Protein AF-A0A9C7L9I4-F1 (afdb_monomer_lite)

Sequence (309 aa):
MKCINCRSKVDYQYRINQHGDVFCDDDCYEAYFEENDSCGDDGHPYIDDYESIRSNYIDWVENWENDLVTYAGKRLMLKIDEMLDTIDEVFDSYGDYYRSEGDDGVFSREIYLYLLKFIDLQKVILQWRPKRKVLFYLSFELDDQAFDDRVADWHQLSKHLRLIRAHDLNLKLKKHVYSPDKLSFYFKTKRMLDSVLFELNMRFHDSLSELQTDHGHFCDGKCQELLIVSETPSYQDGWFFCYVCKLNHFPGSFTKEQLQQEIQFYDKWKNRKAAFKKAEWPYFLRKVKRSCRLYELGFPEWIELHYDI

pLDDT: mean 86.25, std 11.31, range [38.19, 97.94]

Secondary structure (DSSP, 8-state):
-B-TTT-PBP-TT-EE-TT--EESSHHHHHHHHHHHT---STT-TTHHHHHHHHHHHHHHHHHHHHHHHHTBTB-HHHHHHHHHHHHHHHHHHHHHHHHTTT-SHHHHHHHHHHHHHHHHHHHHHHH----PPPEEEEEEEE-GGG-SS---SHHHHHHHHHHTT-HHHHHHHHTTEEETTTTEEEESSHHHHHHHHHHHHHHHTTTEEEEEEEEEEE-TTSS-PEEETTT---EETTEE--HHHHHSS-SS---HHHHHHHHHHHHHTTT-TTSS-TTTHHHHHHHHHHHHHHTTPPPPGGGG-----

Organism: NCBI:txid2880968

Foldseek 3Di:
DAQPQPRHDADLQWDAFQVRHIHNHPVSVVVVCVVPVDDGSPPVPQPVVLVVLSVVLVCCVVPVVVVLVVCVLPLSLVVLLVVLVVLVVLCVVLVVLCVVCLPPGDSSVSSNVSNVVSLVVNVVSLLDDDDFQKKKKKFWAFAPVVDPDGPAFLVSVLVVCVVVVVVVLSVLFVVFDDDRRGRMGIGRDPVSVVVNVVSCCVPRVPGTHPIDMAIWTAASLNPRDTDGVVVDVDDASNGHHDPVSVPQLADHADDPVRLVVVLVVCVVVVPDPPPDDLVRVVRNLSRSVSHCSNVVHDHRPCSPPDDPD

Structure (mmCIF, N/CA/C/O backbone):
data_AF-A0A9C7L9I4-F1
#
_entry.id   AF-A0A9C7L9I4-F1
#
loop_
_atom_site.group_PDB
_atom_site.id
_atom_site.type_symbol
_atom_site.label_atom_id
_atom_site.label_alt_id
_atom_site.label_comp_id
_atom_site.label_asym_id
_atom_site.label_entity_id
_atom_site.label_seq_id
_atom_site.pdbx_PDB_ins_code
_atom_site.Cartn_x
_atom_site.Cartn_y
_atom_site.Cartn_z
_atom_site.occupancy
_atom_site.B_iso_or_equiv
_atom_site.auth_seq_id
_atom_site.auth_comp_id
_atom_site.auth_asym_id
_atom_site.auth_atom_id
_atom_site.pdbx_PDB_model_num
ATOM 1 N N . MET A 1 1 ? 5.218 -13.151 -26.754 1.00 82.62 1 MET A N 1
ATOM 2 C CA . MET A 1 1 ? 6.684 -13.180 -26.915 1.00 82.62 1 MET A CA 1
ATOM 3 C C . MET A 1 1 ? 7.184 -14.562 -26.497 1.00 82.62 1 MET A C 1
ATOM 5 O O . MET A 1 1 ? 6.545 -15.174 -25.641 1.00 82.62 1 MET A O 1
ATOM 9 N N . LYS A 1 2 ? 8.206 -15.107 -27.164 1.00 94.06 2 LYS A N 1
ATOM 10 C CA . LYS A 1 2 ? 8.761 -16.444 -26.896 1.00 94.06 2 LYS A CA 1
ATOM 11 C C . LYS A 1 2 ? 10.281 -16.347 -26.800 1.00 94.06 2 LYS A C 1
ATOM 13 O O . LYS A 1 2 ? 10.853 -15.563 -27.547 1.00 94.06 2 LYS A O 1
ATOM 18 N N . CYS A 1 3 ? 10.884 -17.158 -25.936 1.00 95.81 3 CYS A N 1
ATOM 19 C CA . CYS A 1 3 ? 12.333 -17.258 -25.787 1.00 95.81 3 CYS A CA 1
ATOM 20 C C . CYS A 1 3 ? 12.974 -17.707 -27.111 1.00 95.81 3 CYS A C 1
ATOM 22 O O . CYS A 1 3 ? 12.466 -18.628 -27.761 1.00 95.81 3 CYS A O 1
ATOM 24 N N . ILE A 1 4 ? 14.064 -17.067 -27.529 1.00 94.12 4 ILE A N 1
ATOM 25 C CA . ILE A 1 4 ? 14.782 -17.418 -28.757 1.00 94.12 4 ILE A CA 1
ATOM 26 C C . ILE A 1 4 ? 15.445 -18.793 -28.648 1.00 94.12 4 ILE A C 1
ATOM 28 O O . ILE A 1 4 ? 15.410 -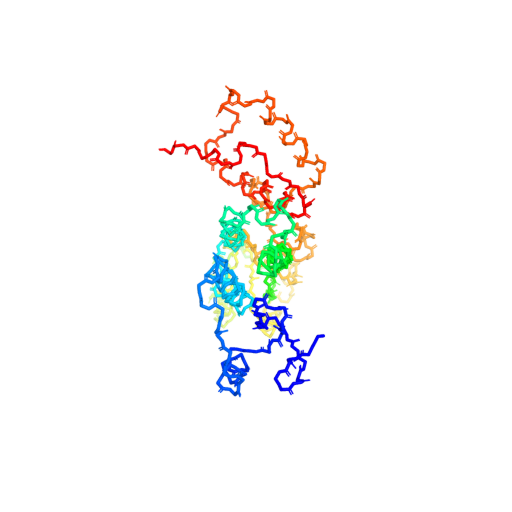19.546 -29.621 1.00 94.12 4 ILE A O 1
ATOM 32 N N . ASN A 1 5 ? 15.937 -19.137 -27.454 1.00 92.69 5 ASN A N 1
ATOM 33 C CA . ASN A 1 5 ? 16.610 -20.395 -27.166 1.00 92.69 5 ASN A CA 1
ATOM 34 C C . ASN A 1 5 ? 15.597 -21.553 -27.027 1.00 92.69 5 ASN A C 1
ATOM 36 O O . ASN A 1 5 ? 15.420 -22.366 -27.933 1.00 92.69 5 ASN A O 1
ATOM 40 N N . CYS A 1 6 ? 14.813 -21.574 -25.943 1.00 93.81 6 CYS A N 1
ATOM 41 C CA . CYS A 1 6 ? 13.945 -22.714 -25.613 1.00 93.81 6 CYS A CA 1
ATOM 42 C C . CYS A 1 6 ? 12.529 -22.661 -26.225 1.00 93.81 6 CYS A C 1
ATOM 44 O O . CYS A 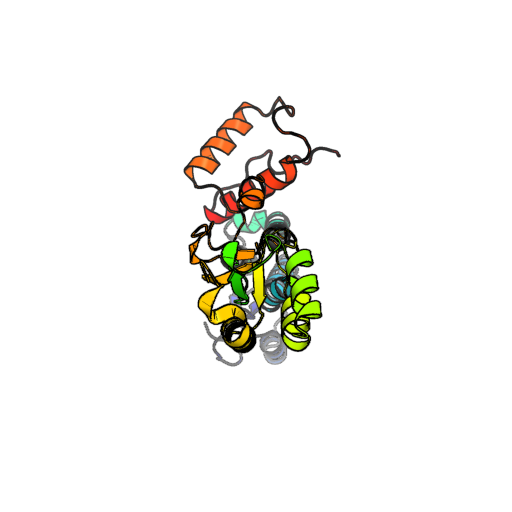1 6 ? 11.750 -23.603 -26.081 1.00 93.81 6 CYS A O 1
ATOM 46 N N . ARG A 1 7 ? 12.154 -21.561 -26.900 1.00 94.94 7 ARG A N 1
ATOM 47 C CA . ARG A 1 7 ? 10.821 -21.327 -27.512 1.00 94.94 7 ARG A CA 1
ATOM 48 C C . ARG A 1 7 ? 9.633 -21.280 -26.540 1.00 94.94 7 ARG A C 1
ATOM 50 O O . ARG A 1 7 ? 8.489 -21.131 -26.993 1.00 94.94 7 ARG A O 1
ATOM 57 N N . SER A 1 8 ? 9.880 -21.334 -25.233 1.00 94.81 8 SER A N 1
ATOM 58 C CA . SER A 1 8 ? 8.869 -21.165 -24.185 1.00 94.81 8 SER A CA 1
ATOM 59 C C . SER A 1 8 ? 8.286 -19.752 -24.168 1.00 94.81 8 SER A C 1
ATOM 61 O O . SER A 1 8 ? 8.879 -18.799 -24.680 1.00 94.81 8 SER A O 1
ATOM 63 N N . LYS A 1 9 ? 7.085 -19.607 -23.595 1.00 94.69 9 LYS A N 1
ATOM 64 C CA . LYS A 1 9 ? 6.485 -18.293 -23.332 1.00 94.69 9 LYS A CA 1
ATOM 65 C C . LYS A 1 9 ? 7.309 -17.589 -22.250 1.00 94.69 9 LYS A C 1
ATOM 67 O O . LYS A 1 9 ? 7.616 -18.212 -21.246 1.00 94.69 9 LYS A O 1
ATOM 72 N N . VAL A 1 10 ? 7.615 -16.313 -22.466 1.00 93.06 10 VAL A N 1
ATOM 73 C CA . VAL A 1 10 ? 8.331 -15.479 -21.487 1.00 93.06 10 VAL A CA 1
ATOM 74 C C . VAL A 1 10 ? 7.343 -14.765 -20.562 1.00 93.06 10 VAL A C 1
ATOM 76 O O . VAL A 1 10 ? 6.222 -14.446 -20.988 1.00 93.06 10 VAL A O 1
ATOM 79 N N . ASP A 1 11 ? 7.745 -14.538 -19.317 1.00 92.50 11 ASP A N 1
ATOM 80 C CA . ASP A 1 11 ? 7.010 -13.764 -18.315 1.00 92.50 11 ASP A CA 1
ATOM 81 C C . ASP A 1 11 ? 7.733 -12.439 -18.016 1.00 92.50 11 ASP A C 1
ATOM 83 O O . ASP A 1 11 ? 8.277 -11.853 -18.944 1.00 92.50 11 ASP A O 1
ATOM 87 N N . TYR A 1 12 ? 7.672 -11.916 -16.786 1.00 90.25 12 TYR A N 1
ATOM 88 C CA . TYR A 1 12 ? 8.300 -10.648 -16.402 1.00 90.25 12 TYR A CA 1
ATOM 89 C C . TYR A 1 12 ? 9.809 -10.753 -16.126 1.00 90.25 12 TYR A C 1
ATOM 91 O O . TYR A 1 12 ? 10.469 -9.714 -16.100 1.00 90.25 12 TYR A O 1
ATOM 99 N N . GLN A 1 13 ? 10.343 -11.967 -15.943 1.00 93.19 13 GLN A N 1
ATOM 100 C CA . GLN A 1 13 ? 11.757 -12.232 -15.649 1.00 93.19 13 GLN A CA 1
ATOM 101 C C . GLN A 1 13 ? 12.636 -12.275 -16.908 1.00 93.19 13 GLN A C 1
ATOM 103 O O . GLN A 1 13 ? 13.851 -12.465 -16.810 1.00 93.19 13 GLN A O 1
ATOM 108 N N . TYR A 1 14 ? 12.024 -12.083 -18.083 1.00 94.50 14 TYR A N 1
ATOM 109 C CA . TYR A 1 14 ? 12.708 -12.155 -19.366 1.00 94.50 14 TYR A CA 1
ATOM 110 C C . TYR A 1 14 ? 13.956 -11.269 -19.415 1.00 94.50 14 TYR A C 1
ATOM 112 O O . TYR A 1 14 ? 14.028 -10.206 -18.791 1.00 94.50 14 TYR A O 1
ATOM 120 N N . ARG A 1 15 ? 14.913 -11.702 -20.230 1.00 94.94 15 ARG A N 1
ATOM 121 C CA . ARG A 1 15 ? 16.134 -10.967 -20.550 1.00 94.94 15 ARG A CA 1
ATOM 122 C C . ARG A 1 15 ? 16.185 -10.653 -22.038 1.00 94.94 15 ARG A C 1
ATOM 124 O O . ARG A 1 15 ? 15.636 -11.403 -22.845 1.00 94.94 15 ARG A O 1
ATOM 131 N N . ILE A 1 16 ? 16.807 -9.542 -22.405 1.00 94.25 16 ILE A N 1
ATOM 132 C CA . ILE A 1 16 ? 17.046 -9.130 -23.786 1.00 94.25 16 ILE A CA 1
ATOM 133 C C . ILE A 1 16 ? 18.534 -8.859 -23.981 1.00 94.25 16 ILE A C 1
ATOM 135 O O . ILE A 1 16 ? 19.178 -8.368 -23.061 1.00 94.25 16 ILE A O 1
ATOM 139 N N . ASN A 1 17 ? 19.065 -9.187 -25.161 1.00 93.06 17 ASN A N 1
ATOM 140 C CA . ASN A 1 17 ? 20.430 -8.825 -25.553 1.00 93.06 17 ASN A CA 1
ATOM 141 C C . ASN A 1 17 ? 20.476 -7.526 -26.381 1.00 93.06 17 ASN A C 1
ATOM 143 O O . ASN A 1 17 ? 19.441 -6.986 -26.781 1.00 93.06 17 ASN A O 1
ATOM 147 N N . GLN A 1 18 ? 21.674 -7.061 -26.743 1.00 91.69 18 GLN A N 1
ATOM 148 C CA . GLN A 1 18 ? 21.861 -5.857 -27.566 1.00 91.69 18 GLN A CA 1
ATOM 149 C C . GLN A 1 18 ? 21.200 -5.926 -28.957 1.00 91.69 18 GLN A C 1
ATOM 151 O O . GLN A 1 18 ? 20.984 -4.896 -29.597 1.00 91.69 18 GLN A O 1
ATOM 156 N N . HIS A 1 19 ? 20.869 -7.126 -29.440 1.00 91.88 19 HIS A N 1
ATOM 157 C CA . HIS A 1 19 ? 20.210 -7.354 -30.728 1.00 91.88 19 HIS A CA 1
ATOM 158 C C . HIS A 1 19 ? 18.677 -7.366 -30.636 1.00 91.88 19 HIS A C 1
ATOM 160 O O . HIS A 1 19 ? 18.004 -7.367 -31.668 1.00 91.88 19 HIS A O 1
ATOM 166 N N . GLY A 1 20 ? 18.110 -7.337 -29.426 1.00 92.12 20 GLY A N 1
ATOM 167 C CA . GLY A 1 20 ? 16.667 -7.439 -29.206 1.00 92.12 20 GLY A CA 1
ATOM 168 C C . GLY A 1 20 ? 16.149 -8.876 -29.150 1.00 92.12 20 GLY A C 1
ATOM 169 O O . GLY A 1 20 ? 14.932 -9.084 -29.181 1.00 92.12 20 GLY A O 1
ATOM 170 N N . ASP A 1 21 ? 17.037 -9.868 -29.066 1.00 93.88 21 ASP A N 1
ATOM 171 C CA . ASP A 1 21 ? 16.640 -11.253 -28.846 1.00 93.88 21 ASP A CA 1
ATOM 172 C C . ASP A 1 21 ? 16.170 -11.434 -27.408 1.00 93.88 21 ASP A C 1
ATOM 174 O O . ASP A 1 21 ? 16.776 -10.919 -26.474 1.00 93.88 21 ASP A O 1
ATOM 178 N N . VAL A 1 22 ? 15.082 -12.183 -27.237 1.00 95.25 22 VAL A N 1
ATOM 179 C CA . VAL A 1 22 ? 14.413 -12.350 -25.945 1.00 95.25 22 VAL A CA 1
ATOM 180 C C . VAL A 1 22 ? 14.691 -13.738 -25.383 1.00 95.25 22 VAL A C 1
ATOM 182 O O . VAL A 1 22 ? 14.471 -14.742 -26.063 1.00 95.25 22 VAL A O 1
ATOM 185 N N . PHE A 1 23 ? 15.046 -13.803 -24.109 1.00 95.69 23 PHE A N 1
ATOM 186 C CA . PHE A 1 23 ? 15.313 -15.011 -23.335 1.00 95.69 23 PHE A CA 1
ATOM 187 C C . PHE A 1 23 ? 14.320 -15.100 -22.174 1.00 95.69 23 PHE A C 1
ATOM 189 O O . PHE A 1 23 ? 13.878 -14.074 -21.661 1.00 95.69 23 PHE A O 1
ATOM 196 N N . CYS A 1 24 ? 13.893 -16.307 -21.791 1.00 94.38 24 CYS A N 1
ATOM 197 C CA . CYS A 1 24 ? 12.952 -16.453 -20.672 1.00 94.38 24 CYS A CA 1
ATOM 198 C C . CYS A 1 24 ? 13.602 -16.217 -19.307 1.00 94.38 24 CYS A C 1
ATOM 200 O O . CYS A 1 24 ? 12.900 -15.794 -18.399 1.00 94.38 24 CYS A O 1
ATOM 202 N N . ASP A 1 25 ? 14.902 -16.462 -19.195 1.00 93.06 25 ASP A N 1
ATOM 203 C CA . ASP A 1 25 ? 15.694 -16.384 -17.973 1.00 93.06 25 ASP A CA 1
ATOM 204 C C . ASP A 1 25 ? 17.183 -16.228 -18.334 1.00 93.06 25 ASP A C 1
ATOM 206 O O . ASP A 1 25 ? 17.558 -16.262 -19.515 1.00 93.06 25 ASP A O 1
ATOM 210 N N . ASP A 1 26 ? 18.009 -16.028 -17.306 1.00 93.00 26 ASP A N 1
ATOM 211 C CA . ASP A 1 26 ? 19.460 -15.892 -17.435 1.00 93.00 26 ASP A CA 1
ATOM 212 C C . ASP A 1 26 ? 20.112 -17.202 -17.917 1.00 93.00 26 ASP A C 1
ATOM 214 O O . ASP A 1 26 ? 20.971 -17.158 -18.793 1.00 93.00 26 ASP A O 1
ATOM 218 N N . ASP A 1 27 ? 19.614 -18.366 -17.482 1.00 94.12 27 ASP A N 1
ATOM 219 C CA . ASP A 1 27 ? 20.101 -19.680 -17.932 1.00 94.12 27 ASP A CA 1
ATOM 220 C C . ASP A 1 27 ? 19.965 -19.848 -19.460 1.00 94.12 27 ASP A C 1
ATOM 222 O O . ASP A 1 27 ? 20.877 -20.317 -20.146 1.00 94.12 27 ASP A O 1
ATOM 226 N N . CYS A 1 28 ? 18.826 -19.444 -20.035 1.00 93.56 28 CYS A N 1
ATOM 227 C CA . CYS A 1 28 ? 18.607 -19.494 -21.477 1.00 93.56 28 CYS A CA 1
ATOM 228 C C . CYS A 1 28 ? 19.451 -18.480 -22.243 1.00 93.56 28 CYS A C 1
ATOM 230 O O . CYS A 1 28 ? 19.750 -18.747 -23.410 1.00 93.56 28 CYS A O 1
ATOM 232 N N . TYR A 1 29 ? 19.760 -17.332 -21.635 1.00 92.69 29 TYR A N 1
ATOM 233 C CA . TYR A 1 29 ? 20.672 -16.339 -22.195 1.00 92.69 29 TYR A CA 1
ATOM 234 C C . TYR A 1 29 ? 22.092 -16.914 -22.236 1.00 92.69 29 TYR A C 1
ATOM 236 O O . TYR A 1 29 ? 22.660 -17.019 -23.319 1.00 92.69 29 TYR A O 1
ATOM 244 N N . GLU A 1 30 ? 22.624 -17.394 -21.111 1.00 91.12 30 GLU A N 1
ATOM 245 C CA . GLU A 1 30 ? 23.981 -17.949 -21.016 1.00 91.12 30 GLU A CA 1
ATOM 246 C C . GLU A 1 30 ? 24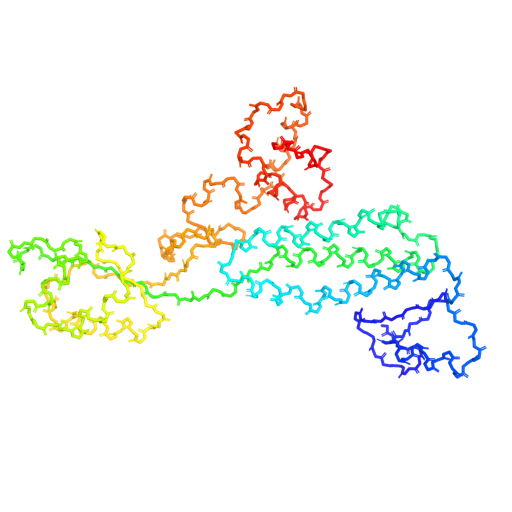.186 -19.132 -21.971 1.00 91.12 30 GLU A C 1
ATOM 248 O O . GLU A 1 30 ? 25.107 -19.108 -22.792 1.00 91.12 30 GLU A O 1
ATOM 253 N N . ALA A 1 31 ? 23.264 -20.101 -21.972 1.00 91.56 31 ALA A N 1
ATOM 254 C CA . ALA A 1 31 ? 23.328 -21.258 -22.867 1.00 91.56 31 ALA A CA 1
ATOM 255 C C . ALA A 1 31 ? 23.348 -20.861 -24.354 1.00 91.56 31 ALA A C 1
ATOM 257 O O . ALA A 1 31 ? 24.024 -21.490 -25.166 1.00 91.56 31 ALA A O 1
ATOM 258 N N . TYR A 1 32 ? 22.632 -19.796 -24.730 1.00 90.44 32 TYR A N 1
ATOM 259 C CA . TYR A 1 32 ? 22.635 -19.315 -26.109 1.00 90.44 32 TYR A CA 1
ATOM 260 C C . TYR A 1 32 ? 24.006 -18.766 -26.526 1.00 90.44 32 TYR A C 1
ATOM 262 O O . TYR A 1 32 ? 24.445 -19.032 -27.645 1.00 90.44 32 TYR A O 1
ATOM 270 N N . PHE A 1 33 ? 24.701 -18.031 -25.654 1.00 85.69 33 PHE A N 1
ATOM 271 C CA . PHE A 1 33 ? 26.029 -17.492 -25.969 1.00 85.69 33 PHE A CA 1
ATOM 272 C C . PHE A 1 33 ? 27.111 -18.574 -25.987 1.00 85.69 33 PHE A C 1
ATOM 274 O O . PHE A 1 33 ? 27.964 -18.546 -26.875 1.00 85.69 33 PHE A O 1
ATOM 281 N N . GLU A 1 34 ? 27.036 -19.558 -25.086 1.00 86.75 34 GLU A N 1
ATOM 282 C CA . GLU A 1 34 ? 27.935 -20.720 -25.093 1.00 86.75 34 GLU A CA 1
ATOM 283 C C . GLU A 1 34 ? 27.834 -21.522 -26.400 1.00 86.75 34 GLU A C 1
ATOM 285 O O . GLU A 1 34 ? 28.846 -21.973 -26.937 1.00 86.75 34 GLU A O 1
ATOM 290 N N . GLU A 1 35 ? 26.622 -21.681 -26.940 1.00 84.88 35 GLU A N 1
ATOM 291 C CA . GLU A 1 35 ? 26.383 -22.452 -28.165 1.00 84.88 35 GLU A CA 1
ATOM 292 C C . GLU A 1 35 ? 26.700 -21.686 -29.460 1.00 84.88 35 GLU A C 1
ATOM 294 O O . GLU A 1 35 ? 27.015 -22.314 -30.474 1.00 84.88 35 GLU A O 1
ATOM 299 N N . ASN A 1 36 ? 26.607 -20.351 -29.458 1.00 79.38 36 ASN A N 1
ATOM 300 C CA . ASN A 1 36 ? 26.689 -19.536 -30.680 1.00 79.38 36 ASN A CA 1
ATOM 301 C C . ASN A 1 36 ? 28.007 -18.758 -30.851 1.00 79.38 36 ASN A C 1
ATOM 303 O O . ASN A 1 36 ? 28.116 -18.007 -31.820 1.00 79.38 36 ASN A O 1
ATOM 307 N N . ASP A 1 37 ? 28.995 -18.936 -29.961 1.00 67.88 37 ASP A N 1
ATOM 308 C CA . ASP A 1 37 ? 30.321 -18.275 -30.006 1.00 67.88 37 ASP A CA 1
ATOM 309 C C . ASP A 1 37 ? 30.220 -16.755 -30.265 1.00 67.88 37 ASP A C 1
ATOM 311 O O . ASP A 1 37 ? 30.989 -16.143 -31.010 1.00 67.88 37 ASP A O 1
ATOM 315 N N . SER A 1 38 ? 29.180 -16.148 -29.692 1.00 66.38 38 SER A N 1
ATOM 316 C CA . SER A 1 38 ? 28.876 -14.727 -29.817 1.00 66.38 38 SER A CA 1
ATOM 317 C C . SER A 1 38 ? 29.576 -13.969 -28.698 1.00 66.38 38 SER A C 1
ATOM 319 O O . SER A 1 38 ? 29.551 -14.401 -27.547 1.00 66.38 38 SER A O 1
ATOM 321 N N . CYS A 1 39 ? 30.140 -12.794 -28.998 1.00 62.84 39 CYS A N 1
ATOM 322 C CA . CYS A 1 39 ? 30.486 -11.851 -27.938 1.00 62.84 39 CYS A CA 1
ATOM 323 C C . CYS A 1 39 ? 29.196 -11.500 -27.185 1.00 62.84 39 CYS A C 1
ATOM 325 O O . CYS A 1 39 ? 28.197 -11.157 -27.824 1.00 62.84 39 CYS A O 1
ATOM 327 N N . GLY A 1 40 ? 29.209 -11.645 -25.859 1.00 69.69 40 GLY A N 1
ATOM 328 C CA . GLY A 1 40 ? 28.105 -11.223 -25.001 1.00 69.69 40 GLY A CA 1
ATOM 329 C C . GLY A 1 40 ? 27.844 -9.720 -25.108 1.00 69.69 40 GLY A C 1
ATOM 330 O O . GLY A 1 40 ? 28.524 -8.994 -25.835 1.00 69.69 40 GLY A O 1
ATOM 331 N N . ASP A 1 41 ? 26.891 -9.231 -24.326 1.00 83.81 41 ASP A N 1
ATOM 332 C CA . ASP A 1 41 ? 26.625 -7.792 -24.208 1.00 83.81 41 ASP A CA 1
ATOM 333 C C . ASP A 1 41 ? 27.707 -7.038 -23.399 1.00 83.81 41 ASP A C 1
ATOM 335 O O . ASP A 1 41 ? 27.580 -5.841 -23.124 1.00 83.81 41 ASP A O 1
ATOM 339 N N . ASP A 1 42 ? 28.788 -7.738 -23.036 1.00 77.69 42 ASP A N 1
ATOM 340 C CA . ASP A 1 42 ? 29.932 -7.225 -22.293 1.00 77.69 42 ASP A CA 1
ATOM 341 C C . ASP A 1 42 ? 30.530 -5.995 -22.990 1.00 77.69 42 ASP A C 1
ATOM 343 O O . ASP A 1 42 ? 31.065 -6.058 -24.100 1.00 77.69 42 ASP A O 1
ATOM 347 N N . GLY A 1 43 ? 30.459 -4.850 -22.308 1.00 80.88 43 GLY A N 1
ATOM 348 C CA . GLY A 1 43 ? 30.984 -3.575 -22.796 1.00 80.88 43 GLY A CA 1
ATOM 349 C C . GLY A 1 43 ? 29.973 -2.690 -23.529 1.00 80.88 43 GLY A C 1
ATOM 350 O O . GLY A 1 43 ? 30.347 -1.589 -23.942 1.00 80.88 43 GLY A O 1
ATOM 351 N N . HIS A 1 44 ? 28.706 -3.100 -23.665 1.00 90.44 44 HIS A N 1
ATOM 352 C CA . HIS A 1 44 ? 27.658 -2.187 -24.118 1.00 90.44 44 HIS A CA 1
ATOM 353 C C . HIS A 1 44 ? 27.433 -1.082 -23.062 1.00 90.44 44 HIS A C 1
ATOM 355 O O . HIS A 1 44 ? 27.254 -1.400 -21.890 1.00 90.44 44 HIS A O 1
ATOM 361 N N . PRO A 1 45 ? 27.376 0.216 -23.424 1.00 91.69 45 PRO A N 1
ATOM 362 C CA . PRO A 1 45 ? 27.325 1.316 -22.447 1.00 91.69 45 PRO A CA 1
ATOM 363 C C . PRO A 1 45 ? 26.110 1.293 -21.504 1.00 91.69 45 PRO A C 1
ATOM 365 O O . PRO A 1 45 ? 26.163 1.893 -20.438 1.00 91.69 45 PRO A O 1
ATOM 368 N N . TYR A 1 46 ? 25.029 0.614 -21.899 1.00 94.19 46 TYR A N 1
ATOM 369 C CA . TYR A 1 46 ? 23.769 0.521 -21.145 1.00 94.19 46 TYR A CA 1
ATOM 370 C C . TYR A 1 46 ? 23.484 -0.849 -20.512 1.00 94.19 46 TYR A C 1
ATOM 372 O O . TYR A 1 46 ? 22.412 -1.014 -19.934 1.00 94.19 46 TYR A O 1
ATOM 380 N N . ILE A 1 47 ? 24.383 -1.839 -20.628 1.00 94.31 47 ILE A N 1
ATOM 381 C CA . ILE A 1 47 ? 24.109 -3.186 -20.090 1.00 94.31 47 ILE A CA 1
ATOM 382 C C . ILE A 1 47 ? 23.954 -3.165 -18.566 1.00 94.31 47 ILE A C 1
ATOM 384 O O . ILE A 1 47 ? 23.005 -3.741 -18.042 1.00 94.31 47 ILE A O 1
ATOM 388 N N . ASP A 1 48 ? 24.821 -2.431 -17.865 1.00 95.12 48 ASP A N 1
ATOM 389 C CA . ASP A 1 48 ? 24.792 -2.337 -16.402 1.00 95.12 48 ASP A CA 1
ATOM 390 C C . ASP A 1 48 ? 23.497 -1.675 -15.904 1.00 95.12 48 ASP A C 1
ATOM 392 O O . ASP A 1 48 ? 22.870 -2.150 -14.955 1.00 95.12 48 ASP A O 1
ATOM 396 N N . ASP A 1 49 ? 23.057 -0.609 -16.580 1.00 96.31 49 ASP A N 1
ATOM 397 C CA . ASP A 1 49 ? 21.803 0.083 -16.269 1.00 96.31 49 ASP A CA 1
ATOM 398 C C . ASP A 1 49 ? 20.591 -0.823 -16.502 1.00 96.31 49 ASP A C 1
ATOM 400 O O . ASP A 1 49 ? 19.695 -0.892 -15.656 1.00 96.31 49 ASP A O 1
ATOM 404 N N . TYR A 1 50 ? 20.580 -1.538 -17.631 1.00 96.50 50 TYR A N 1
ATOM 405 C CA . TYR A 1 50 ? 19.536 -2.496 -17.977 1.00 96.50 50 TYR A CA 1
ATOM 406 C C . TYR A 1 50 ? 19.440 -3.633 -16.953 1.00 96.50 50 TYR A C 1
ATOM 408 O O . TYR A 1 50 ? 18.352 -3.900 -16.436 1.00 96.50 50 TYR A O 1
ATOM 416 N N . GLU A 1 51 ? 20.558 -4.276 -16.612 1.00 95.62 51 GLU A N 1
ATOM 417 C CA . GLU A 1 51 ? 20.562 -5.376 -15.644 1.00 95.62 51 GLU A CA 1
ATOM 418 C C . GLU A 1 51 ? 20.194 -4.903 -14.236 1.00 95.62 51 GLU A C 1
ATOM 420 O O . GLU A 1 51 ? 19.460 -5.592 -13.519 1.00 95.62 51 GLU A O 1
ATOM 425 N N . SER A 1 52 ? 20.632 -3.700 -13.853 1.00 96.56 52 SER A N 1
ATOM 426 C CA . SER A 1 52 ? 20.280 -3.082 -12.575 1.00 96.56 52 SER A CA 1
ATOM 427 C C . SER A 1 52 ? 18.774 -2.831 -12.464 1.00 96.56 52 SER A C 1
ATOM 429 O O . SER A 1 52 ? 18.139 -3.312 -11.521 1.00 96.56 52 SER A O 1
ATOM 431 N N . ILE A 1 53 ? 18.162 -2.137 -13.436 1.00 97.25 53 ILE A N 1
ATOM 432 C CA . ILE A 1 53 ? 16.724 -1.832 -13.377 1.00 97.25 53 ILE A CA 1
ATOM 433 C C . ILE A 1 53 ? 15.866 -3.098 -13.498 1.00 97.25 53 ILE A C 1
ATOM 435 O O . ILE A 1 53 ? 14.852 -3.217 -12.805 1.00 97.25 53 ILE A O 1
ATOM 439 N N . ARG A 1 54 ? 16.284 -4.069 -14.322 1.00 96.94 54 ARG A N 1
ATOM 440 C CA . ARG A 1 54 ? 15.618 -5.369 -14.466 1.00 96.94 54 ARG A CA 1
ATOM 441 C C . ARG A 1 54 ? 15.614 -6.133 -13.146 1.00 96.94 54 ARG A C 1
ATOM 443 O O . ARG A 1 54 ? 14.545 -6.538 -12.690 1.00 96.94 54 ARG A O 1
ATOM 450 N N . SER A 1 55 ? 16.784 -6.313 -12.536 1.00 95.69 55 SER A N 1
ATOM 451 C CA . SER A 1 55 ? 16.926 -7.069 -11.286 1.00 95.69 55 SER A CA 1
ATOM 452 C C . SER A 1 55 ? 16.136 -6.418 -10.153 1.00 95.69 55 SER A C 1
ATOM 454 O O . SER A 1 55 ? 15.430 -7.100 -9.415 1.00 95.69 55 SER A O 1
ATOM 456 N N . ASN A 1 56 ? 16.186 -5.084 -10.072 1.00 96.19 56 ASN A N 1
ATOM 457 C CA . ASN A 1 56 ? 15.403 -4.298 -9.124 1.00 96.19 56 ASN A CA 1
ATOM 458 C C . ASN A 1 56 ? 13.895 -4.540 -9.329 1.00 96.19 56 ASN A C 1
ATOM 460 O O . ASN A 1 56 ? 13.188 -4.884 -8.387 1.00 96.19 56 ASN A O 1
ATOM 464 N N . TYR A 1 57 ? 13.396 -4.465 -10.567 1.00 97.25 57 TYR A N 1
ATOM 465 C CA . TYR A 1 57 ? 11.981 -4.714 -10.855 1.00 97.25 57 TYR A CA 1
ATOM 466 C C . TYR A 1 57 ? 11.524 -6.129 -10.471 1.00 97.25 57 TYR A C 1
ATOM 468 O O . TYR A 1 57 ? 10.445 -6.283 -9.896 1.00 97.25 57 TYR A O 1
ATOM 476 N N . ILE A 1 58 ? 12.328 -7.151 -10.778 1.00 96.38 58 ILE A N 1
ATOM 477 C CA . ILE A 1 58 ? 12.031 -8.548 -10.427 1.00 96.38 58 ILE A CA 1
ATOM 478 C C . ILE A 1 58 ? 11.905 -8.694 -8.906 1.00 96.38 58 ILE A C 1
ATOM 480 O O . ILE A 1 58 ? 10.885 -9.200 -8.435 1.00 96.38 58 ILE A O 1
ATOM 484 N N . ASP A 1 59 ? 12.876 -8.174 -8.150 1.00 96.06 59 ASP A N 1
ATOM 485 C CA . ASP A 1 59 ? 12.858 -8.198 -6.683 1.00 96.06 59 ASP A CA 1
ATOM 486 C C . ASP A 1 59 ? 11.596 -7.529 -6.119 1.00 96.06 59 ASP A C 1
ATOM 488 O O . ASP A 1 59 ? 10.894 -8.095 -5.276 1.00 96.06 59 ASP A O 1
ATOM 492 N N . TRP A 1 60 ? 11.233 -6.358 -6.648 1.00 96.44 60 TRP A N 1
ATOM 493 C CA . TRP A 1 60 ? 10.014 -5.669 -6.239 1.00 96.44 60 TRP A CA 1
ATOM 494 C C . TRP A 1 60 ? 8.759 -6.491 -6.492 1.00 96.44 60 TRP A C 1
ATOM 496 O O . TRP A 1 60 ? 7.941 -6.624 -5.583 1.00 96.44 60 TRP A O 1
ATOM 506 N N . VAL A 1 61 ? 8.578 -7.023 -7.705 1.00 95.88 61 VAL A N 1
ATOM 507 C CA . VAL A 1 61 ? 7.379 -7.792 -8.079 1.00 95.88 61 VAL A CA 1
ATOM 508 C C . VAL A 1 61 ? 7.199 -9.013 -7.180 1.00 95.88 61 VAL A C 1
ATOM 510 O O . VAL A 1 61 ? 6.066 -9.340 -6.822 1.00 95.88 61 VAL A O 1
ATOM 513 N N . GLU A 1 62 ? 8.295 -9.647 -6.778 1.00 95.50 62 GLU A N 1
ATOM 514 C CA . GLU A 1 62 ? 8.278 -10.850 -5.948 1.00 95.50 62 GLU A CA 1
ATOM 515 C C . GLU A 1 62 ? 8.026 -10.552 -4.465 1.00 95.50 62 GLU A C 1
ATOM 517 O O . GLU A 1 62 ? 7.394 -11.361 -3.779 1.00 95.50 62 GLU A O 1
ATOM 522 N N . ASN A 1 63 ? 8.446 -9.381 -3.972 1.00 94.94 63 ASN A N 1
ATOM 523 C CA . ASN A 1 63 ? 8.507 -9.116 -2.532 1.00 94.94 63 ASN A CA 1
ATOM 524 C C . ASN A 1 63 ? 7.546 -8.034 -2.010 1.00 94.94 63 ASN A C 1
ATOM 526 O O . ASN A 1 63 ? 7.190 -8.071 -0.826 1.00 94.94 63 ASN A O 1
ATOM 530 N N . TRP A 1 64 ? 7.049 -7.113 -2.848 1.00 95.12 64 TRP A N 1
ATOM 531 C CA . TRP A 1 64 ? 6.306 -5.927 -2.382 1.00 95.12 64 TRP A CA 1
ATOM 532 C C . TRP A 1 64 ? 5.090 -6.260 -1.498 1.00 95.12 64 TRP A C 1
ATOM 534 O O . TRP A 1 64 ? 4.847 -5.607 -0.479 1.00 95.12 64 TRP A O 1
ATOM 544 N N . GLU A 1 65 ? 4.302 -7.279 -1.857 1.00 93.81 65 GLU A N 1
ATOM 545 C CA . GLU A 1 65 ? 3.098 -7.626 -1.097 1.00 93.81 65 GLU A CA 1
ATOM 546 C C . GLU A 1 65 ? 3.471 -8.250 0.252 1.00 93.81 65 GLU A C 1
ATOM 548 O O . GLU A 1 65 ? 2.869 -7.925 1.282 1.00 93.81 65 GLU A O 1
ATOM 553 N N . ASN A 1 66 ? 4.488 -9.114 0.270 1.00 91.88 66 ASN A N 1
ATOM 554 C CA . ASN A 1 66 ? 4.961 -9.755 1.491 1.00 91.88 66 ASN A CA 1
ATOM 555 C C . ASN A 1 66 ? 5.518 -8.727 2.490 1.00 91.88 66 ASN A C 1
ATOM 557 O O . ASN A 1 66 ? 5.243 -8.815 3.693 1.00 91.88 66 ASN A O 1
ATOM 561 N N . ASP A 1 67 ? 6.213 -7.703 1.997 1.00 90.44 67 ASP A N 1
ATOM 562 C CA . ASP A 1 67 ? 6.705 -6.588 2.806 1.00 90.44 67 ASP A CA 1
ATOM 563 C C . ASP A 1 67 ? 5.566 -5.815 3.477 1.00 90.44 67 ASP A C 1
ATOM 565 O O . ASP A 1 67 ? 5.632 -5.498 4.673 1.00 90.44 67 ASP A O 1
ATOM 569 N N . LEU A 1 68 ? 4.474 -5.567 2.747 1.00 89.56 68 LEU A N 1
ATOM 570 C CA . LEU A 1 68 ? 3.277 -4.920 3.289 1.00 89.56 68 LEU A CA 1
ATOM 571 C C . LEU A 1 68 ? 2.544 -5.804 4.303 1.00 89.56 68 LEU A C 1
ATOM 573 O O . LEU A 1 68 ? 2.116 -5.314 5.355 1.00 89.56 68 LEU A O 1
ATOM 577 N N . VAL A 1 69 ? 2.416 -7.104 4.030 1.00 85.69 69 VAL A N 1
ATOM 578 C CA . VAL A 1 69 ? 1.758 -8.069 4.927 1.00 85.69 69 VAL A CA 1
ATOM 579 C C . VAL A 1 69 ? 2.542 -8.238 6.226 1.00 85.69 69 VAL A C 1
ATOM 581 O O . VAL A 1 69 ? 1.947 -8.225 7.305 1.00 85.69 69 VAL A O 1
ATOM 584 N N . THR A 1 70 ? 3.869 -8.325 6.160 1.00 81.44 70 THR A N 1
ATOM 585 C CA . THR A 1 70 ? 4.740 -8.421 7.344 1.00 81.44 70 THR A CA 1
ATOM 586 C C . THR A 1 70 ? 4.669 -7.150 8.198 1.00 81.44 70 THR A C 1
ATOM 588 O O . THR A 1 70 ? 4.799 -7.193 9.426 1.00 81.44 70 THR A O 1
ATOM 591 N N . TYR A 1 71 ? 4.369 -6.006 7.577 1.00 74.62 71 TYR A N 1
ATOM 592 C CA . TYR A 1 71 ? 4.091 -4.744 8.259 1.00 74.62 71 TYR A CA 1
ATOM 593 C C . TYR A 1 71 ? 2.633 -4.572 8.723 1.00 74.62 71 TYR A C 1
ATOM 595 O O . TYR A 1 71 ? 2.334 -3.557 9.362 1.00 74.62 71 TYR A O 1
ATOM 603 N N . ALA A 1 72 ? 1.721 -5.519 8.469 1.00 59.28 72 ALA A N 1
ATOM 604 C CA . ALA A 1 72 ? 0.306 -5.398 8.825 1.00 59.28 72 ALA A CA 1
ATOM 605 C C . ALA A 1 72 ? 0.120 -5.285 10.353 1.00 59.28 72 ALA A C 1
ATOM 607 O O . ALA A 1 72 ? 0.313 -6.231 11.114 1.00 59.28 72 ALA A O 1
ATOM 608 N N . GLY A 1 73 ? -0.243 -4.084 10.812 1.00 56.28 73 GLY A N 1
ATOM 609 C CA . GLY A 1 73 ? -0.295 -3.696 12.229 1.00 56.28 73 GLY A CA 1
ATOM 610 C C . GLY A 1 73 ? 0.647 -2.535 12.573 1.00 56.28 73 GLY A C 1
ATOM 611 O O . GLY A 1 73 ? 0.493 -1.895 13.616 1.00 56.28 73 GLY A O 1
ATOM 612 N N . LYS A 1 74 ? 1.594 -2.206 11.679 1.00 62.56 74 LYS A N 1
ATOM 613 C CA . LYS A 1 74 ? 2.392 -0.971 11.683 1.00 62.56 74 LYS A CA 1
ATOM 614 C C . LYS A 1 74 ? 1.685 0.133 10.859 1.00 62.56 74 LYS A C 1
ATOM 616 O O . LYS A 1 74 ? 0.569 -0.093 10.420 1.00 62.56 74 LYS A O 1
ATOM 621 N N . ARG A 1 75 ? 2.190 1.383 10.811 1.00 74.81 75 ARG A N 1
ATOM 622 C CA . ARG A 1 75 ? 1.504 2.520 10.141 1.00 74.81 75 ARG A CA 1
ATOM 623 C C . ARG A 1 75 ? 1.458 2.204 8.635 1.00 74.81 75 ARG A C 1
ATOM 625 O O . ARG A 1 75 ? 2.354 2.610 7.916 1.00 74.81 75 ARG A O 1
ATOM 632 N N . LEU A 1 76 ? 0.493 1.404 8.186 1.00 83.12 76 LEU A N 1
ATOM 633 C CA . LEU A 1 76 ? 0.589 0.670 6.918 1.00 83.12 76 LEU A CA 1
ATOM 634 C C . LEU A 1 76 ? 0.616 1.608 5.715 1.00 83.12 76 LEU A C 1
ATOM 636 O O . LEU A 1 76 ? 1.434 1.451 4.822 1.00 83.12 76 LEU A O 1
ATOM 640 N N . MET A 1 77 ? -0.210 2.648 5.763 1.00 85.19 77 MET A N 1
ATOM 641 C CA . MET A 1 77 ? -0.202 3.716 4.771 1.00 85.19 77 MET A CA 1
ATOM 642 C C . MET A 1 77 ? 1.144 4.454 4.697 1.00 85.19 77 MET A C 1
ATOM 644 O O . MET A 1 77 ? 1.560 4.822 3.610 1.00 85.19 77 MET A O 1
ATOM 648 N N . LEU A 1 78 ? 1.855 4.613 5.823 1.00 84.50 78 LEU A N 1
ATOM 649 C CA . LEU A 1 78 ? 3.194 5.216 5.820 1.00 84.50 78 LEU A CA 1
ATOM 650 C C . LEU A 1 78 ? 4.193 4.300 5.112 1.00 84.50 78 LEU A C 1
ATOM 652 O O . LEU A 1 78 ? 4.984 4.783 4.319 1.00 84.50 78 LEU A O 1
ATOM 656 N N . LYS A 1 79 ? 4.118 2.988 5.362 1.00 88.00 79 LYS A N 1
ATOM 657 C CA . LYS A 1 79 ? 4.974 2.008 4.683 1.00 88.00 79 LYS A CA 1
ATOM 658 C C . LYS A 1 79 ? 4.700 1.965 3.177 1.00 88.00 79 LYS A C 1
ATOM 660 O O . LYS A 1 79 ? 5.639 1.848 2.405 1.00 88.00 79 LYS A O 1
ATOM 665 N N . ILE A 1 80 ? 3.437 2.105 2.767 1.00 91.38 80 ILE A N 1
ATOM 666 C CA . ILE A 1 80 ? 3.074 2.267 1.352 1.00 91.38 80 ILE A CA 1
ATOM 667 C C . ILE A 1 80 ? 3.724 3.524 0.776 1.00 91.38 80 ILE A C 1
ATOM 669 O O . ILE A 1 80 ? 4.349 3.439 -0.271 1.00 91.38 80 ILE A O 1
ATOM 673 N N . ASP A 1 81 ? 3.614 4.671 1.454 1.00 91.31 81 ASP A N 1
ATOM 674 C CA . ASP A 1 81 ? 4.252 5.899 0.971 1.00 91.31 81 ASP A CA 1
ATOM 675 C C . ASP A 1 81 ? 5.776 5.738 0.867 1.00 91.31 81 ASP A C 1
ATOM 677 O O . ASP A 1 81 ? 6.335 6.119 -0.146 1.00 91.31 81 ASP A O 1
ATOM 681 N N . GLU A 1 82 ? 6.428 5.134 1.868 1.00 91.50 82 GLU A N 1
ATOM 682 C CA . GLU A 1 82 ? 7.871 4.843 1.853 1.00 91.50 82 GLU A CA 1
ATOM 683 C C . GLU A 1 82 ? 8.265 3.955 0.668 1.00 91.50 82 GLU A C 1
ATOM 685 O O . GLU A 1 82 ? 9.234 4.252 -0.015 1.00 91.50 82 GLU A O 1
ATOM 690 N N . MET A 1 83 ? 7.506 2.891 0.390 1.00 94.12 83 MET A N 1
ATOM 691 C CA . MET A 1 83 ? 7.766 2.020 -0.761 1.00 94.12 83 MET A CA 1
ATOM 692 C C . MET A 1 83 ? 7.616 2.765 -2.088 1.00 94.12 83 MET A C 1
ATOM 694 O O . MET A 1 83 ? 8.410 2.568 -3.000 1.00 94.12 83 MET A O 1
ATOM 698 N N . LEU A 1 84 ? 6.608 3.631 -2.199 1.00 95.00 84 LEU A N 1
ATOM 699 C CA . LEU A 1 84 ? 6.408 4.447 -3.393 1.00 95.00 84 LEU A CA 1
ATOM 700 C C . LEU A 1 84 ? 7.505 5.502 -3.553 1.00 95.00 84 LEU A C 1
ATOM 702 O O . LEU A 1 84 ? 7.912 5.750 -4.680 1.00 95.00 84 LEU A O 1
ATOM 706 N N . ASP A 1 85 ? 7.976 6.091 -2.451 1.00 93.25 85 ASP A N 1
ATOM 707 C CA . ASP A 1 85 ? 9.114 7.012 -2.450 1.00 93.25 85 ASP A CA 1
ATOM 708 C C . ASP A 1 85 ? 10.387 6.279 -2.932 1.00 93.25 85 ASP A C 1
ATOM 710 O O . ASP A 1 85 ? 11.093 6.802 -3.782 1.00 93.25 85 ASP A O 1
ATOM 714 N N . THR A 1 86 ? 10.631 5.029 -2.508 1.00 93.75 86 THR A N 1
ATOM 715 C CA . THR A 1 86 ? 11.754 4.218 -3.027 1.00 93.75 86 THR A CA 1
ATOM 716 C C . THR A 1 86 ? 11.615 3.896 -4.517 1.00 93.75 86 THR A C 1
ATOM 718 O O . THR A 1 86 ? 12.609 3.866 -5.234 1.00 93.75 86 THR A O 1
ATOM 721 N N . ILE A 1 87 ? 10.397 3.668 -5.018 1.00 94.88 87 ILE A N 1
ATOM 722 C CA . ILE A 1 87 ? 10.194 3.503 -6.463 1.00 94.88 87 ILE A CA 1
ATOM 723 C C . ILE A 1 87 ? 10.463 4.824 -7.204 1.00 94.88 87 ILE A C 1
ATOM 725 O O . ILE A 1 87 ? 11.031 4.786 -8.289 1.00 94.88 87 ILE A O 1
ATOM 729 N N . ASP A 1 88 ? 10.114 5.985 -6.639 1.00 92.44 88 ASP A N 1
ATOM 730 C CA . ASP A 1 88 ? 10.434 7.283 -7.256 1.00 92.44 88 ASP A CA 1
ATOM 731 C C . ASP A 1 88 ? 11.953 7.487 -7.421 1.00 92.44 88 ASP A C 1
ATOM 733 O O . ASP A 1 88 ? 12.381 8.015 -8.444 1.00 92.44 88 ASP A O 1
ATOM 737 N N . GLU A 1 89 ? 12.781 6.988 -6.497 1.00 92.88 89 GLU A N 1
ATOM 738 C CA . GLU A 1 89 ? 14.253 7.039 -6.614 1.00 92.88 89 GLU A CA 1
ATOM 739 C C . GLU A 1 89 ? 14.776 6.284 -7.859 1.00 92.88 89 GLU A C 1
ATOM 741 O O . GLU A 1 89 ? 15.825 6.628 -8.417 1.00 92.88 89 GLU A O 1
ATOM 746 N N . VAL A 1 90 ? 14.029 5.288 -8.357 1.00 94.19 90 VAL A N 1
ATOM 747 C CA . VAL A 1 90 ? 14.324 4.619 -9.639 1.00 94.19 90 VAL A CA 1
ATOM 748 C C . VAL A 1 90 ? 14.128 5.599 -10.800 1.00 94.19 90 VAL A C 1
ATOM 750 O O . VAL A 1 90 ? 14.950 5.650 -11.713 1.00 94.19 90 VAL A O 1
ATOM 753 N N . PHE A 1 91 ? 13.085 6.432 -10.759 1.00 90.69 91 PHE A N 1
ATOM 754 C CA . PHE A 1 91 ? 12.857 7.470 -11.772 1.00 90.69 91 PHE A CA 1
ATOM 755 C C . PHE A 1 91 ? 13.879 8.601 -11.688 1.00 90.69 91 PHE A C 1
ATOM 757 O O . PHE A 1 91 ? 14.237 9.156 -12.725 1.00 90.69 91 PHE A O 1
ATOM 764 N N . ASP A 1 92 ? 14.386 8.919 -10.499 1.00 90.56 92 ASP A N 1
ATOM 765 C CA . ASP A 1 92 ? 15.481 9.881 -10.357 1.00 90.56 92 ASP A CA 1
ATOM 766 C C . ASP A 1 92 ? 16.770 9.348 -10.999 1.00 90.56 92 ASP A C 1
ATOM 768 O O . ASP A 1 92 ? 17.488 10.094 -11.666 1.00 90.56 92 ASP A O 1
ATOM 772 N N . SER A 1 93 ? 17.022 8.043 -10.862 1.00 94.19 93 SER A N 1
ATOM 773 C CA . SER A 1 93 ? 18.214 7.376 -11.400 1.00 94.19 93 SER A CA 1
ATOM 774 C C . SER A 1 93 ? 18.163 7.189 -12.921 1.00 94.19 93 SER A C 1
ATOM 776 O O . SER A 1 93 ? 19.166 7.381 -13.599 1.00 94.19 93 SER A O 1
ATOM 778 N N . TYR A 1 94 ? 16.993 6.851 -13.473 1.00 95.44 94 TYR A N 1
ATOM 779 C CA . TYR A 1 94 ? 16.826 6.488 -14.890 1.00 95.44 94 TYR A CA 1
ATOM 780 C C . TYR A 1 94 ? 15.939 7.469 -15.676 1.00 95.44 94 TYR A C 1
ATOM 782 O O . TYR A 1 94 ? 15.480 7.172 -16.781 1.00 95.44 94 TYR A O 1
ATOM 790 N N . GLY A 1 95 ? 15.681 8.659 -15.133 1.00 91.75 95 GLY A N 1
ATOM 791 C CA . GLY A 1 95 ? 14.717 9.611 -15.689 1.00 91.75 95 GLY A CA 1
ATOM 792 C C . GLY A 1 95 ? 15.056 10.134 -17.086 1.00 91.75 95 GLY A C 1
ATOM 793 O O . GLY A 1 95 ? 14.153 10.564 -17.805 1.00 91.75 95 GLY A O 1
ATOM 794 N N . ASP A 1 96 ? 16.325 10.086 -17.499 1.00 94.12 96 ASP A N 1
ATOM 795 C CA . ASP A 1 96 ? 16.728 10.428 -18.868 1.00 94.12 96 ASP A CA 1
ATOM 796 C C . ASP A 1 96 ? 16.125 9.466 -19.897 1.00 94.12 96 ASP A C 1
ATOM 798 O O . ASP A 1 96 ? 15.548 9.928 -20.881 1.00 94.12 96 ASP A O 1
ATOM 802 N N . TYR A 1 97 ? 16.148 8.158 -19.620 1.00 95.94 97 TYR A N 1
ATOM 803 C CA . TYR A 1 97 ? 15.527 7.133 -20.466 1.00 95.94 97 TYR A CA 1
ATOM 804 C C . TYR A 1 97 ? 14.007 7.310 -20.561 1.00 95.94 97 TYR A C 1
ATOM 806 O O . TYR A 1 97 ? 13.407 7.056 -21.604 1.00 95.94 97 TYR A O 1
ATOM 814 N N . TYR A 1 98 ? 13.375 7.793 -19.485 1.00 93.31 98 TYR A N 1
ATOM 815 C CA . TYR A 1 98 ? 11.954 8.142 -19.504 1.00 93.31 98 TYR A CA 1
ATOM 816 C C . TYR A 1 98 ? 11.658 9.326 -20.427 1.00 93.31 98 TYR A C 1
ATOM 818 O O . TYR A 1 98 ? 10.712 9.282 -21.209 1.00 93.31 98 TYR A O 1
ATOM 826 N N . ARG A 1 99 ? 12.475 10.384 -20.353 1.00 93.25 99 ARG A N 1
ATOM 827 C CA . ARG A 1 99 ? 12.309 11.599 -21.166 1.00 93.25 99 ARG A CA 1
ATOM 828 C C . ARG A 1 99 ? 12.597 11.375 -22.646 1.00 93.25 99 ARG A C 1
ATOM 830 O O . ARG A 1 99 ? 11.979 12.039 -23.472 1.00 93.25 99 ARG A O 1
ATOM 837 N N . SER A 1 100 ? 13.536 10.490 -22.970 1.00 95.56 100 SER A N 1
ATOM 838 C CA . SER A 1 100 ? 13.870 10.127 -24.349 1.00 95.56 100 SER A CA 1
ATOM 839 C C . SER A 1 100 ? 12.984 9.019 -24.919 1.00 95.56 100 SER A C 1
ATOM 841 O O . SER A 1 100 ? 13.194 8.624 -26.060 1.00 95.56 100 SER A O 1
ATOM 843 N N . GLU A 1 101 ? 12.033 8.492 -24.139 1.00 96.12 101 GLU A N 1
ATOM 844 C CA . GLU A 1 101 ? 11.201 7.336 -24.509 1.00 96.12 101 GLU A CA 1
ATOM 845 C C . GLU A 1 101 ? 12.027 6.114 -24.966 1.00 96.12 101 GLU A C 1
ATOM 847 O O . GLU A 1 101 ? 11.565 5.274 -25.741 1.00 96.12 101 GLU A O 1
ATOM 852 N N . GLY A 1 102 ? 13.265 6.007 -24.471 1.00 94.38 102 GLY A N 1
ATOM 853 C CA . GLY A 1 102 ? 14.178 4.919 -24.798 1.00 94.38 102 GLY A CA 1
ATOM 854 C C . GLY A 1 102 ? 14.673 4.898 -26.251 1.00 94.38 102 GLY A C 1
ATOM 855 O O . GLY A 1 102 ? 14.975 3.827 -26.770 1.00 94.38 102 GLY A O 1
ATOM 856 N N . ASP A 1 103 ? 14.755 6.051 -26.923 1.00 95.44 103 ASP A N 1
ATOM 857 C CA . ASP A 1 103 ? 15.119 6.166 -28.352 1.00 95.44 103 ASP A CA 1
ATOM 858 C C . ASP A 1 103 ? 16.607 5.867 -28.674 1.00 95.44 103 ASP A C 1
ATOM 860 O O . ASP A 1 103 ? 17.047 6.003 -29.812 1.00 95.44 103 ASP A O 1
ATOM 864 N N . ASP A 1 104 ? 17.408 5.425 -27.697 1.00 93.62 104 ASP A N 1
ATOM 865 C CA . ASP A 1 104 ? 18.855 5.186 -27.860 1.00 93.62 104 ASP A CA 1
ATOM 866 C C . ASP A 1 104 ? 19.215 3.688 -27.860 1.00 93.62 104 ASP A C 1
ATOM 868 O O . ASP A 1 104 ? 19.989 3.182 -27.045 1.00 93.62 10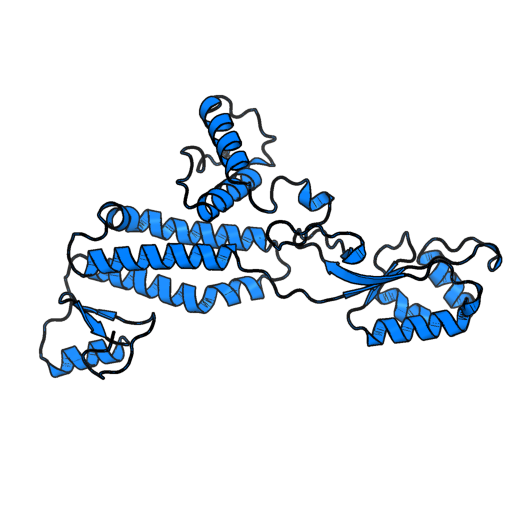4 ASP A O 1
ATOM 872 N N . GLY A 1 105 ? 18.567 2.936 -28.750 1.00 93.81 105 GLY A N 1
ATOM 873 C CA . GLY A 1 105 ? 18.822 1.507 -28.946 1.00 93.81 105 GLY A CA 1
ATOM 874 C C . GLY A 1 105 ? 18.049 0.569 -28.012 1.00 93.81 105 GLY A C 1
ATOM 875 O O . GLY A 1 105 ? 17.170 0.970 -27.250 1.00 93.81 105 GLY A O 1
ATOM 876 N N . VAL A 1 106 ? 18.353 -0.731 -28.112 1.00 95.38 106 VAL A N 1
ATOM 877 C CA . VAL A 1 106 ? 17.551 -1.803 -27.494 1.00 95.38 106 VAL A CA 1
ATOM 878 C C . VAL A 1 106 ? 17.506 -1.681 -25.972 1.00 95.38 106 VAL A C 1
ATOM 880 O O . VAL A 1 106 ? 16.421 -1.689 -25.399 1.00 95.38 106 VAL A O 1
ATOM 883 N N . PHE A 1 107 ? 18.654 -1.514 -25.314 1.00 96.56 107 PHE A N 1
ATOM 884 C CA . PHE A 1 107 ? 18.691 -1.405 -23.855 1.00 96.56 107 PHE A CA 1
ATOM 885 C C . PHE A 1 107 ? 18.042 -0.121 -23.338 1.00 96.56 107 PHE A C 1
ATOM 887 O O . PHE A 1 107 ? 17.290 -0.186 -22.372 1.00 96.56 107 PHE A O 1
ATOM 894 N N . SER A 1 108 ? 18.239 1.018 -24.011 1.00 97.06 108 SER A N 1
ATOM 895 C CA . SER A 1 108 ? 17.561 2.278 -23.670 1.00 97.06 108 SER A CA 1
ATOM 896 C C . SER A 1 108 ? 16.037 2.115 -23.715 1.00 97.06 108 SER A C 1
ATOM 898 O O . SER A 1 108 ? 15.327 2.472 -22.770 1.00 97.06 108 SER A O 1
ATOM 900 N N . ARG A 1 109 ? 15.537 1.457 -24.769 1.00 97.19 109 ARG A N 1
ATOM 901 C CA . ARG A 1 109 ? 14.126 1.095 -24.910 1.00 97.19 109 ARG A CA 1
ATOM 902 C C . ARG A 1 109 ? 13.646 0.160 -23.807 1.00 97.19 109 ARG A C 1
ATOM 904 O O . ARG A 1 109 ? 12.557 0.364 -23.278 1.00 97.19 109 ARG A O 1
ATOM 911 N N . GLU A 1 110 ? 14.418 -0.856 -23.444 1.00 97.38 110 GLU A N 1
ATOM 912 C CA . GLU A 1 110 ? 14.018 -1.774 -22.375 1.00 97.38 110 GLU A CA 1
ATOM 913 C C . GLU A 1 110 ? 14.025 -1.108 -20.995 1.00 97.38 110 GLU A C 1
ATOM 915 O O . GLU A 1 110 ? 13.087 -1.323 -20.228 1.00 97.38 110 GLU A O 1
ATOM 920 N N . ILE A 1 111 ? 14.995 -0.240 -20.694 1.00 97.94 111 ILE A N 1
ATOM 921 C CA . ILE A 1 111 ? 15.010 0.571 -19.465 1.00 97.94 111 ILE A CA 1
ATOM 922 C C . ILE A 1 111 ? 13.745 1.438 -19.399 1.00 97.94 111 ILE A C 1
ATOM 924 O O . ILE A 1 111 ? 13.044 1.428 -18.385 1.00 97.94 111 ILE A O 1
ATOM 928 N N . TYR A 1 112 ? 13.380 2.109 -20.498 1.00 97.81 112 TYR A N 1
ATOM 929 C CA . TYR A 1 112 ? 12.119 2.850 -20.598 1.00 97.81 112 TYR A CA 1
ATOM 930 C C . TYR A 1 112 ? 10.895 1.966 -20.308 1.00 97.81 112 TYR A C 1
ATOM 932 O O . TYR A 1 112 ? 10.025 2.336 -19.515 1.00 97.81 112 TYR A O 1
ATOM 940 N N . LEU A 1 113 ? 10.833 0.767 -20.893 1.00 97.12 113 LEU A N 1
ATOM 941 C CA . LEU A 1 113 ? 9.738 -0.169 -20.641 1.00 97.12 113 LEU A CA 1
ATOM 942 C C . LEU A 1 113 ? 9.692 -0.631 -19.177 1.00 97.12 113 LEU A C 1
ATOM 944 O O . LEU A 1 113 ? 8.596 -0.783 -18.638 1.00 97.12 113 LEU A O 1
ATOM 948 N N . TYR A 1 114 ? 10.830 -0.823 -18.505 1.00 97.69 114 TYR A N 1
ATOM 949 C CA . TYR A 1 114 ? 10.852 -1.105 -17.065 1.00 97.69 114 TYR A CA 1
ATOM 950 C C . TYR A 1 114 ? 10.337 0.068 -16.232 1.00 97.69 114 TYR A C 1
ATOM 952 O O . TYR A 1 114 ? 9.586 -0.163 -15.286 1.00 97.69 114 TYR A O 1
ATOM 960 N N . LEU A 1 115 ? 10.634 1.314 -16.605 1.00 96.88 115 LEU A N 1
ATOM 961 C CA . LEU A 1 115 ? 10.059 2.487 -15.938 1.00 96.88 115 LEU A CA 1
ATOM 962 C C . LEU A 1 115 ? 8.530 2.506 -16.050 1.00 96.88 115 LEU A C 1
ATOM 964 O O . LEU A 1 115 ? 7.849 2.725 -15.050 1.00 96.88 115 LEU A O 1
ATOM 968 N N . LEU A 1 116 ? 7.966 2.166 -17.214 1.00 96.12 116 LEU A N 1
ATOM 969 C CA . LEU A 1 116 ? 6.513 1.995 -17.351 1.00 96.12 116 LEU A CA 1
ATOM 970 C C . LEU A 1 116 ? 5.971 0.868 -16.457 1.00 96.12 116 LEU A C 1
ATOM 972 O O . LEU A 1 116 ? 4.939 1.037 -15.807 1.00 96.12 116 LEU A O 1
ATOM 976 N N . LYS A 1 117 ? 6.684 -0.261 -16.358 1.00 96.75 117 LYS A N 1
ATOM 977 C CA . LYS A 1 117 ? 6.305 -1.352 -15.446 1.00 96.75 117 LYS A CA 1
ATOM 978 C C . LYS A 1 117 ? 6.341 -0.913 -13.974 1.00 96.75 117 LYS A C 1
ATOM 980 O O . LYS A 1 117 ? 5.491 -1.349 -13.197 1.00 96.75 117 LYS A O 1
ATOM 985 N N . PHE A 1 118 ? 7.276 -0.045 -13.579 1.00 96.69 118 PHE A N 1
ATOM 986 C CA . PHE A 1 118 ? 7.307 0.548 -12.239 1.00 96.69 118 PHE A CA 1
ATOM 987 C C . PHE A 1 118 ? 6.124 1.495 -11.994 1.00 96.69 118 PHE A C 1
ATOM 989 O O . PHE A 1 118 ? 5.542 1.439 -10.912 1.00 96.69 118 PHE A O 1
ATOM 996 N N . ILE A 1 119 ? 5.699 2.291 -12.986 1.00 94.19 119 ILE A N 1
ATOM 997 C CA . ILE A 1 119 ? 4.461 3.095 -12.895 1.00 94.19 119 ILE A CA 1
ATOM 998 C C . ILE A 1 119 ? 3.260 2.184 -12.606 1.00 94.19 119 ILE A C 1
ATOM 1000 O O . ILE A 1 119 ? 2.451 2.465 -11.717 1.00 94.19 119 ILE A O 1
ATOM 1004 N N . ASP A 1 120 ? 3.146 1.070 -13.327 1.00 95.19 120 ASP A N 1
ATOM 1005 C CA . ASP A 1 120 ? 2.069 0.106 -13.109 1.00 95.19 120 ASP A CA 1
ATOM 1006 C C . ASP A 1 120 ? 2.156 -0.544 -11.720 1.00 95.19 120 ASP A C 1
ATOM 1008 O O . ASP A 1 120 ? 1.141 -0.665 -11.029 1.00 95.19 120 ASP A O 1
ATOM 1012 N N . LEU A 1 121 ? 3.360 -0.881 -11.251 1.00 96.12 121 LEU A N 1
ATOM 1013 C CA . LEU A 1 121 ? 3.569 -1.398 -9.899 1.00 96.12 121 LEU A CA 1
ATOM 1014 C C . LEU A 1 121 ? 3.148 -0.384 -8.822 1.00 96.12 121 LEU A C 1
ATOM 1016 O O . LEU A 1 121 ? 2.456 -0.757 -7.872 1.00 96.12 121 LEU A O 1
ATOM 1020 N N . GLN A 1 122 ? 3.483 0.901 -8.979 1.00 95.50 122 GLN A N 1
ATOM 1021 C CA . GLN A 1 122 ? 3.027 1.953 -8.065 1.00 95.50 122 GLN A CA 1
ATOM 1022 C C . GLN A 1 122 ? 1.497 1.999 -7.985 1.00 95.50 122 GLN A C 1
ATOM 1024 O O . GLN A 1 122 ? 0.943 2.114 -6.889 1.00 95.50 122 GLN A O 1
ATOM 1029 N N . LYS A 1 123 ? 0.793 1.855 -9.118 1.00 93.56 123 LYS A N 1
ATOM 1030 C CA . LYS A 1 123 ? -0.681 1.798 -9.149 1.00 93.56 123 LYS A CA 1
ATOM 1031 C C . LYS A 1 123 ? -1.211 0.592 -8.379 1.00 93.56 123 LYS A C 1
ATOM 1033 O O . LYS A 1 123 ? -2.148 0.747 -7.593 1.00 93.56 123 LYS A O 1
ATOM 1038 N N . VAL A 1 124 ? -0.604 -0.582 -8.556 1.00 94.88 124 VAL A N 1
ATOM 1039 C CA . VAL A 1 124 ? -0.982 -1.799 -7.819 1.00 94.88 124 VAL A CA 1
ATOM 1040 C C . VAL A 1 124 ? -0.796 -1.594 -6.312 1.00 94.88 124 VAL A C 1
ATOM 1042 O O . VAL A 1 124 ? -1.734 -1.815 -5.543 1.00 94.88 124 VAL A O 1
ATOM 1045 N N . ILE A 1 125 ? 0.363 -1.086 -5.884 1.00 94.56 125 ILE A N 1
ATOM 1046 C CA . ILE A 1 125 ? 0.673 -0.808 -4.472 1.00 94.56 125 ILE A CA 1
ATOM 1047 C C . ILE A 1 125 ? -0.312 0.216 -3.880 1.00 94.56 125 ILE A C 1
ATOM 1049 O O . ILE A 1 125 ? -0.842 0.020 -2.784 1.00 94.56 125 ILE A O 1
ATOM 1053 N N . LEU A 1 126 ? -0.620 1.293 -4.609 1.00 91.56 126 LEU A N 1
ATOM 1054 C CA . LEU A 1 126 ? -1.565 2.333 -4.181 1.00 91.56 126 LEU A CA 1
ATOM 1055 C C . LEU A 1 126 ? -2.991 1.813 -3.983 1.00 91.56 126 LEU A C 1
ATOM 1057 O O . LEU A 1 126 ? -3.729 2.329 -3.133 1.00 91.56 126 LEU A O 1
ATOM 1061 N N . GLN A 1 127 ? -3.395 0.810 -4.757 1.00 90.25 127 GLN A N 1
ATOM 1062 C CA . GLN A 1 127 ? -4.721 0.197 -4.685 1.00 90.25 127 GLN A CA 1
ATOM 1063 C C . GLN A 1 127 ? -4.790 -0.954 -3.678 1.00 90.25 127 GLN A C 1
ATOM 1065 O O . GLN A 1 127 ? -5.881 -1.294 -3.216 1.00 90.25 127 GLN A O 1
ATOM 1070 N N . TRP A 1 128 ? -3.651 -1.521 -3.281 1.00 91.00 128 TRP A N 1
ATOM 1071 C CA . TRP A 1 128 ? -3.599 -2.652 -2.364 1.00 91.00 128 TRP A CA 1
ATOM 1072 C C . TRP A 1 128 ? -4.173 -2.315 -0.982 1.00 91.00 128 TRP A C 1
ATOM 1074 O O . TRP A 1 128 ? -3.901 -1.264 -0.397 1.00 91.00 128 TRP A O 1
ATOM 1084 N N . ARG A 1 129 ? -4.970 -3.224 -0.416 1.00 86.88 129 ARG A N 1
ATOM 1085 C CA . ARG A 1 129 ? -5.548 -3.086 0.929 1.00 86.88 129 ARG A CA 1
ATOM 1086 C C . ARG A 1 129 ? -5.340 -4.376 1.720 1.00 86.88 129 ARG A C 1
ATOM 1088 O O . ARG A 1 129 ? -5.495 -5.460 1.156 1.00 86.88 129 ARG A O 1
ATOM 1095 N N . PRO A 1 130 ? -5.074 -4.293 3.037 1.00 83.50 130 PRO A N 1
ATOM 1096 C CA . PRO A 1 130 ? -4.899 -5.486 3.848 1.00 83.50 130 PRO A CA 1
ATOM 1097 C C . PRO A 1 130 ? -6.207 -6.278 3.940 1.00 83.50 130 PRO A C 1
ATOM 1099 O O . PRO A 1 130 ? -7.293 -5.714 4.113 1.00 83.50 130 PRO A O 1
ATOM 1102 N N . LYS A 1 131 ? -6.105 -7.611 3.922 1.00 83.44 131 LYS A N 1
ATOM 1103 C CA . LYS A 1 131 ? -7.230 -8.483 4.285 1.00 83.44 131 LYS A CA 1
ATOM 1104 C C . LYS A 1 131 ? -7.571 -8.265 5.760 1.00 83.44 131 LYS A C 1
ATOM 1106 O O . LYS A 1 131 ? -6.808 -8.640 6.653 1.00 83.44 131 LYS A O 1
ATOM 1111 N N . ARG A 1 132 ? -8.721 -7.642 6.026 1.00 80.00 132 ARG A N 1
ATOM 1112 C CA . ARG A 1 132 ? -9.140 -7.296 7.389 1.00 80.00 132 ARG A CA 1
ATOM 1113 C C . ARG A 1 132 ? -9.687 -8.513 8.115 1.00 80.00 132 ARG A C 1
ATOM 1115 O O . ARG A 1 132 ? -10.519 -9.251 7.592 1.00 80.00 132 ARG A O 1
ATOM 1122 N N . LYS A 1 133 ? -9.259 -8.687 9.365 1.00 83.62 133 LYS A N 1
ATOM 1123 C CA . LYS A 1 133 ? -9.904 -9.638 10.273 1.00 83.62 133 LYS A CA 1
ATOM 1124 C C . LYS A 1 133 ? -11.243 -9.049 10.704 1.00 83.62 133 LYS A C 1
ATOM 1126 O O . LYS A 1 133 ? -11.298 -7.901 11.143 1.00 83.62 133 LYS A O 1
ATOM 1131 N N . VAL A 1 134 ? -12.307 -9.829 10.554 1.00 87.75 134 VAL A N 1
ATOM 1132 C CA . VAL A 1 134 ? -13.629 -9.488 11.084 1.00 87.75 134 VAL A CA 1
ATOM 1133 C C . VAL A 1 134 ? -13.618 -9.755 12.584 1.00 87.75 134 VAL A C 1
ATOM 1135 O O . VAL A 1 134 ? -13.275 -10.856 13.019 1.00 87.75 134 VAL A O 1
ATOM 1138 N N . LEU A 1 135 ? -13.979 -8.745 13.366 1.00 92.00 135 LEU A N 1
ATOM 1139 C CA . LEU A 1 135 ? -14.228 -8.862 14.798 1.00 92.00 135 LEU A CA 1
ATOM 1140 C C . LEU A 1 135 ? -15.729 -8.805 15.046 1.00 92.00 135 LEU A C 1
ATOM 1142 O O . LEU A 1 135 ? -16.474 -8.262 14.237 1.00 92.00 135 LEU A O 1
ATOM 1146 N N . PHE A 1 136 ? -16.157 -9.389 16.155 1.00 93.88 136 PHE A N 1
ATOM 1147 C CA . PHE A 1 136 ? -17.556 -9.468 16.549 1.00 93.88 136 PHE A CA 1
ATOM 1148 C C . PHE A 1 136 ? -17.760 -8.569 17.757 1.00 93.88 136 PHE A C 1
ATOM 1150 O O . PHE A 1 136 ? -17.171 -8.819 18.807 1.00 93.88 136 PHE A O 1
ATOM 1157 N N . TYR A 1 137 ? -18.538 -7.516 17.585 1.00 94.00 137 TYR A N 1
ATOM 1158 C CA . TYR A 1 137 ? -18.841 -6.523 18.596 1.00 94.00 137 TYR A CA 1
ATOM 1159 C C . TYR A 1 137 ? -20.084 -6.918 19.396 1.00 94.00 137 TYR A C 1
ATOM 1161 O O . TYR A 1 137 ? -21.007 -7.534 18.860 1.00 94.00 137 TYR A O 1
ATOM 1169 N N . LEU A 1 138 ? -20.083 -6.558 20.675 1.00 94.12 138 LEU A N 1
ATOM 1170 C CA . LEU A 1 138 ? -21.208 -6.694 21.587 1.00 94.12 138 LEU A CA 1
ATOM 1171 C C . LEU A 1 138 ? -21.296 -5.447 22.465 1.00 94.12 138 LEU A C 1
ATOM 1173 O O . LEU A 1 138 ? -20.333 -5.136 23.170 1.00 94.12 138 LEU A O 1
ATOM 1177 N N . SER A 1 139 ? -22.464 -4.819 22.498 1.00 92.75 139 SER A N 1
ATOM 1178 C CA . SER A 1 139 ? -22.855 -3.892 23.558 1.00 92.75 139 SER A CA 1
ATOM 1179 C C . SER A 1 139 ? -24.250 -4.193 24.064 1.00 92.75 139 SER A C 1
ATOM 1181 O O . SER A 1 139 ? -25.063 -4.797 23.370 1.00 92.75 139 SER A O 1
ATOM 1183 N N . PHE A 1 140 ? -24.505 -3.815 25.304 1.00 90.94 140 PHE A N 1
ATOM 1184 C CA . PHE A 1 140 ? -25.814 -3.918 25.929 1.00 90.94 140 PHE A CA 1
ATOM 1185 C C . PHE A 1 140 ? -25.877 -2.958 27.104 1.00 90.94 140 PHE A C 1
ATOM 1187 O O . PHE A 1 140 ? -24.842 -2.558 27.641 1.00 90.94 140 PHE A O 1
ATOM 1194 N N . GLU A 1 141 ? -27.087 -2.644 27.532 1.00 88.25 141 GLU A N 1
ATOM 1195 C CA . GLU A 1 141 ? -27.338 -2.002 28.809 1.00 88.25 141 GLU A CA 1
ATOM 1196 C C . GLU A 1 141 ? -28.023 -3.001 29.749 1.00 88.25 141 GLU A C 1
ATOM 1198 O O . GLU A 1 141 ? -28.554 -4.039 29.337 1.00 88.25 141 GLU A O 1
ATOM 1203 N N . LEU A 1 142 ? -27.916 -2.737 31.046 1.00 85.12 142 LEU A N 1
ATOM 1204 C CA . LEU A 1 142 ? -28.634 -3.484 32.066 1.00 85.12 142 LEU A CA 1
ATOM 1205 C C . LEU A 1 142 ? -29.676 -2.554 32.668 1.00 85.12 142 LEU A C 1
ATOM 1207 O O . LEU A 1 142 ? -29.337 -1.443 33.070 1.00 85.12 142 LEU A O 1
ATOM 1211 N N . ASP A 1 143 ? -30.928 -3.002 32.700 1.00 78.69 143 ASP A N 1
ATOM 1212 C CA . ASP A 1 143 ? -32.034 -2.183 33.185 1.00 78.69 143 ASP A CA 1
ATOM 1213 C C . ASP A 1 143 ? -31.883 -1.899 34.689 1.00 78.69 143 ASP A C 1
ATOM 1215 O O . ASP A 1 143 ? -31.681 -2.811 35.501 1.00 78.69 143 ASP A O 1
ATOM 1219 N N . ASP A 1 144 ? -31.997 -0.622 35.056 1.00 65.12 144 ASP A N 1
ATOM 1220 C CA . ASP A 1 144 ? -31.741 -0.098 36.401 1.00 65.12 144 ASP A CA 1
ATOM 1221 C C . ASP A 1 144 ? -32.698 -0.693 37.448 1.00 65.12 144 ASP A C 1
ATOM 1223 O O . ASP A 1 144 ? -32.389 -0.718 38.635 1.00 65.12 144 ASP A O 1
ATOM 1227 N N . GLN A 1 145 ? -33.859 -1.211 37.034 1.00 62.50 145 GLN A N 1
ATOM 1228 C CA . GLN A 1 145 ? -34.843 -1.787 37.959 1.00 62.50 145 GLN A CA 1
ATOM 1229 C C . GLN A 1 145 ? -34.438 -3.152 38.529 1.00 62.50 145 GLN A C 1
ATOM 1231 O O . GLN A 1 145 ? -34.997 -3.584 39.537 1.00 62.50 145 GLN A O 1
ATOM 1236 N N . ALA A 1 146 ? -33.484 -3.844 37.902 1.00 59.16 146 ALA A N 1
ATOM 1237 C CA . ALA A 1 146 ? -33.048 -5.172 38.327 1.00 59.16 146 ALA A CA 1
ATOM 1238 C C . ALA A 1 146 ? -31.880 -5.144 39.333 1.00 59.16 146 ALA A C 1
ATOM 1240 O O . ALA A 1 146 ? -31.531 -6.189 39.891 1.00 59.16 146 ALA A O 1
ATOM 1241 N N . PHE A 1 147 ? -31.275 -3.975 39.582 1.00 66.31 147 PHE A N 1
ATOM 1242 C CA . PHE A 1 147 ? -30.054 -3.844 40.379 1.00 66.31 147 PHE A CA 1
ATOM 1243 C C . PHE A 1 147 ? -30.143 -2.671 41.368 1.00 66.31 147 PHE A C 1
ATOM 1245 O O . PHE A 1 147 ? -30.565 -1.583 41.004 1.00 66.31 147 PHE A O 1
ATOM 1252 N N . ASP A 1 148 ? -29.684 -2.872 42.613 1.00 61.03 148 ASP A N 1
ATOM 1253 C CA . ASP A 1 148 ? -29.624 -1.807 43.640 1.00 61.03 148 ASP A CA 1
ATOM 1254 C C . ASP A 1 148 ? -28.687 -0.639 43.250 1.00 61.03 148 ASP A C 1
ATOM 1256 O O . ASP A 1 148 ? -28.820 0.460 43.782 1.00 61.03 148 ASP A O 1
ATOM 1260 N N . ASP A 1 149 ? -27.763 -0.870 42.308 1.00 65.00 149 ASP A N 1
ATOM 1261 C CA . ASP A 1 149 ? -26.852 0.122 41.732 1.00 65.00 149 ASP A CA 1
ATOM 1262 C C . ASP A 1 149 ? -26.860 -0.001 40.198 1.00 65.00 149 ASP A C 1
ATOM 1264 O O . ASP A 1 149 ? -26.765 -1.109 39.661 1.00 65.00 149 ASP A O 1
ATOM 1268 N N . ARG A 1 150 ? -26.885 1.134 39.486 1.00 74.06 150 ARG A N 1
ATOM 1269 C CA . ARG A 1 150 ? -26.765 1.187 38.019 1.00 74.06 150 ARG A CA 1
ATOM 1270 C C . ARG A 1 150 ? -25.437 0.580 37.567 1.00 74.06 150 ARG A C 1
ATOM 1272 O O . ARG A 1 150 ? -24.378 1.091 37.927 1.00 74.06 150 ARG A O 1
ATOM 1279 N N . VAL A 1 151 ? -25.492 -0.482 36.760 1.00 82.38 151 VAL A N 1
ATOM 1280 C CA . VAL A 1 151 ? -24.313 -1.122 36.155 1.00 82.38 151 VAL A CA 1
ATOM 1281 C C . VAL A 1 151 ? -24.047 -0.486 34.790 1.00 82.38 151 VAL A C 1
ATOM 1283 O O . VAL A 1 151 ? -24.533 -0.955 33.767 1.00 82.38 151 VAL A O 1
ATOM 1286 N N . ALA A 1 152 ? -23.275 0.597 34.776 1.00 84.19 152 ALA A N 1
ATOM 1287 C CA . ALA A 1 152 ? -22.963 1.362 33.567 1.00 84.19 152 ALA A CA 1
ATOM 1288 C C . ALA A 1 152 ? -21.639 0.944 32.902 1.00 84.19 152 ALA A C 1
ATOM 1290 O O . ALA A 1 152 ? -21.453 1.141 31.701 1.00 84.19 152 ALA A O 1
ATOM 1291 N N . ASP A 1 153 ? -20.711 0.376 33.676 1.00 90.12 153 ASP A N 1
ATOM 1292 C CA . ASP A 1 153 ? -19.341 0.126 33.232 1.00 90.12 153 ASP A CA 1
ATOM 1293 C C . ASP A 1 153 ? -18.850 -1.301 33.530 1.00 90.12 153 ASP A C 1
ATOM 1295 O O . ASP A 1 153 ? -19.447 -2.077 34.289 1.00 90.12 153 ASP A O 1
ATOM 1299 N N . TRP A 1 154 ? -17.721 -1.668 32.917 1.00 92.44 154 TRP A N 1
ATOM 1300 C CA . TRP A 1 154 ? -17.152 -3.007 33.056 1.00 92.44 154 TRP A CA 1
ATOM 1301 C C . TRP A 1 154 ? -16.767 -3.354 34.504 1.00 92.44 154 TRP A C 1
ATOM 1303 O O . TRP A 1 154 ? -16.883 -4.511 34.918 1.00 92.44 154 TRP A O 1
ATOM 1313 N N . HIS A 1 155 ? -16.285 -2.394 35.292 1.00 91.50 155 HIS A N 1
ATOM 1314 C CA . HIS A 1 155 ? -15.836 -2.648 36.661 1.00 91.50 155 HIS A CA 1
ATOM 1315 C C . HIS A 1 155 ? -17.017 -3.005 37.560 1.00 91.50 155 HIS A C 1
ATOM 1317 O O . HIS A 1 155 ? -16.940 -3.974 38.327 1.00 91.50 155 HIS A O 1
ATOM 1323 N N . GLN A 1 156 ? -18.117 -2.269 37.419 1.00 91.50 156 GLN A N 1
ATOM 1324 C CA . GLN A 1 156 ? -19.377 -2.530 38.105 1.00 91.50 156 GLN A CA 1
ATOM 1325 C C . GLN A 1 156 ? -19.943 -3.893 37.700 1.00 91.50 156 GLN A C 1
ATOM 1327 O O . GLN A 1 156 ? -20.227 -4.719 38.573 1.00 91.50 156 GLN A O 1
ATOM 1332 N N . LEU A 1 157 ? -19.979 -4.195 36.397 1.00 91.50 157 LEU A N 1
ATOM 1333 C CA . LEU A 1 157 ? -20.436 -5.495 35.908 1.00 91.50 157 LEU A CA 1
ATOM 1334 C C . LEU A 1 157 ? -19.550 -6.631 36.431 1.00 91.50 157 LEU A C 1
ATOM 1336 O O . LEU A 1 157 ? -20.049 -7.633 36.936 1.00 91.50 157 LEU A O 1
ATOM 1340 N N . SER A 1 158 ? -18.224 -6.487 36.380 1.00 92.56 158 SER A N 1
ATOM 1341 C CA . SER A 1 158 ? -17.294 -7.512 36.868 1.00 92.56 158 SER A CA 1
ATOM 1342 C C . SER A 1 158 ? -17.468 -7.775 38.364 1.00 92.56 158 SER A C 1
ATOM 1344 O O . SER A 1 158 ? -17.371 -8.931 38.789 1.00 92.56 158 SER A O 1
ATOM 1346 N N . LYS A 1 159 ? -17.728 -6.733 39.166 1.00 91.81 159 LYS A N 1
ATOM 1347 C CA . LYS A 1 159 ? -18.042 -6.861 40.596 1.00 91.81 159 LYS A CA 1
ATOM 1348 C C . LYS A 1 159 ? -19.355 -7.618 40.785 1.00 91.81 159 LYS A C 1
ATOM 1350 O O . LYS A 1 159 ? -19.369 -8.600 41.526 1.00 91.81 159 LYS A O 1
ATOM 1355 N N . HIS A 1 160 ? -20.407 -7.228 40.068 1.00 90.25 160 HIS A N 1
ATOM 1356 C CA . HIS A 1 160 ? -21.709 -7.887 40.123 1.00 90.25 160 HIS A CA 1
ATOM 1357 C C . HIS A 1 160 ? -21.617 -9.374 39.738 1.00 90.25 160 HIS A C 1
ATOM 1359 O O . HIS A 1 160 ? -22.029 -10.243 40.504 1.00 90.25 160 HIS A O 1
ATOM 1365 N N . LEU A 1 161 ? -20.950 -9.696 38.625 1.00 91.94 161 LEU A N 1
ATOM 1366 C CA . LEU A 1 161 ? -20.728 -11.074 38.174 1.00 91.94 161 LEU A CA 1
ATOM 1367 C C . LEU A 1 161 ? -20.002 -11.935 39.220 1.00 91.94 161 LEU A C 1
ATOM 1369 O O . LEU A 1 161 ? -20.249 -13.136 39.304 1.00 91.94 161 LEU A O 1
ATOM 1373 N N . ARG A 1 162 ? -19.106 -11.357 40.035 1.00 91.06 162 ARG A N 1
ATOM 1374 C CA . ARG A 1 162 ? -18.472 -12.087 41.151 1.00 91.06 162 ARG A CA 1
ATOM 1375 C C . ARG A 1 162 ? -19.451 -12.348 42.291 1.00 91.06 162 ARG A C 1
ATOM 1377 O O . ARG A 1 162 ? -19.396 -13.436 42.857 1.00 91.06 162 ARG A O 1
ATOM 1384 N N . LEU A 1 163 ? -20.328 -11.394 42.607 1.00 90.31 163 LEU A N 1
ATOM 1385 C CA . LEU A 1 163 ? -21.337 -11.534 43.664 1.00 90.31 163 LEU A CA 1
ATOM 1386 C C . LEU A 1 163 ? -22.329 -12.656 43.343 1.00 90.31 163 LEU A C 1
ATOM 1388 O O . LEU A 1 163 ? -22.552 -13.528 44.179 1.00 90.31 163 LEU A O 1
ATOM 1392 N N . ILE A 1 164 ? -22.822 -12.714 42.104 1.00 89.56 164 ILE A N 1
ATOM 1393 C CA . ILE A 1 164 ? -23.730 -13.780 41.646 1.00 89.56 164 ILE A CA 1
ATOM 1394 C C . ILE A 1 164 ? -23.003 -15.081 41.254 1.00 89.56 164 ILE A C 1
ATOM 1396 O O . ILE A 1 164 ? -23.594 -15.974 40.653 1.00 89.56 164 ILE A O 1
ATOM 1400 N N . ARG A 1 165 ? -21.701 -15.199 41.565 1.00 91.38 165 ARG A N 1
ATOM 1401 C CA . ARG A 1 165 ? -20.846 -16.366 41.263 1.00 91.38 165 ARG A CA 1
ATOM 1402 C C . ARG A 1 165 ? -20.806 -16.759 39.776 1.00 91.38 165 ARG A C 1
ATOM 1404 O O . ARG A 1 165 ? -20.503 -17.900 39.431 1.00 91.38 165 ARG A O 1
ATOM 1411 N N . ALA A 1 166 ? -21.020 -15.807 38.870 1.00 91.50 166 ALA A N 1
ATOM 1412 C CA . ALA A 1 166 ? -20.910 -15.972 37.421 1.00 91.50 166 ALA A CA 1
ATOM 1413 C C . ALA A 1 166 ? -19.447 -15.861 36.941 1.00 91.50 166 ALA A C 1
ATOM 1415 O O . ALA A 1 166 ? -19.100 -15.036 36.092 1.00 91.50 166 ALA A O 1
ATOM 1416 N N . HIS A 1 167 ? -18.558 -16.682 37.510 1.00 90.94 167 HIS A N 1
ATOM 1417 C CA . HIS A 1 167 ? -17.115 -16.594 37.258 1.00 90.94 167 HIS A CA 1
ATOM 1418 C C . HIS A 1 167 ? -16.731 -16.848 35.799 1.00 90.94 167 HIS A C 1
ATOM 1420 O O . HIS A 1 167 ? -15.879 -16.134 35.272 1.00 90.94 167 HIS A O 1
ATOM 1426 N N . ASP A 1 168 ? -17.368 -17.817 35.143 1.00 92.00 168 ASP A N 1
ATOM 1427 C CA . ASP A 1 168 ? -17.058 -18.160 33.753 1.00 92.00 168 ASP A CA 1
ATOM 1428 C C . ASP A 1 168 ? -17.392 -17.008 32.792 1.00 92.00 168 ASP A C 1
ATOM 1430 O O . ASP A 1 168 ? -16.538 -16.573 32.020 1.00 92.00 168 ASP A O 1
ATOM 1434 N N . LEU A 1 169 ? -18.584 -16.415 32.925 1.00 93.44 169 LEU A N 1
ATOM 1435 C CA . LEU A 1 169 ? -18.974 -15.233 32.155 1.00 93.44 169 LEU A CA 1
ATOM 1436 C C . LEU A 1 169 ? -18.028 -14.047 32.409 1.00 93.44 169 LEU A C 1
ATOM 1438 O O . LEU A 1 169 ? -17.593 -13.391 31.465 1.00 93.44 169 LEU A O 1
ATOM 1442 N N . ASN A 1 170 ? -17.632 -13.807 33.663 1.00 93.56 170 ASN A N 1
ATOM 1443 C CA . ASN A 1 170 ? -16.666 -12.755 33.989 1.00 93.56 170 ASN A CA 1
ATOM 1444 C C . ASN A 1 170 ? -15.312 -12.985 33.296 1.00 93.56 170 ASN A C 1
ATOM 1446 O O . ASN A 1 170 ? -14.737 -12.059 32.732 1.00 93.56 170 ASN A O 1
ATOM 1450 N N . LEU A 1 171 ? -14.802 -14.221 33.290 1.00 92.69 171 LEU A N 1
ATOM 1451 C CA . LEU A 1 171 ? -13.548 -14.558 32.608 1.00 92.69 171 LEU A CA 1
ATOM 1452 C C . LEU A 1 171 ? -13.662 -14.424 31.085 1.00 92.69 171 LEU A C 1
ATOM 1454 O O . LEU A 1 171 ? -12.725 -13.921 30.456 1.00 92.69 171 LEU A O 1
ATOM 1458 N N . LYS A 1 172 ? -14.797 -14.843 30.512 1.00 94.00 172 LYS A N 1
ATOM 1459 C CA . LYS A 1 172 ? -15.114 -14.698 29.086 1.00 94.00 172 LYS A CA 1
ATOM 1460 C C . LYS A 1 172 ? -15.190 -13.230 28.664 1.00 94.00 172 LYS A C 1
ATOM 1462 O O . LYS A 1 172 ? -14.691 -12.906 27.599 1.00 94.00 172 LYS A O 1
ATOM 1467 N N . LEU A 1 173 ? -15.739 -12.336 29.486 1.00 94.81 173 LEU A N 1
ATOM 1468 C CA . LEU A 1 173 ? -15.836 -10.905 29.165 1.00 94.81 173 LEU A CA 1
ATOM 1469 C C . LEU A 1 173 ? -14.534 -10.136 29.440 1.00 94.81 173 LEU A C 1
ATOM 1471 O O . LEU A 1 173 ? -14.123 -9.311 28.629 1.00 94.81 173 LEU A O 1
ATOM 1475 N N . LYS A 1 174 ? -13.821 -10.445 30.534 1.00 93.62 174 LYS A N 1
ATOM 1476 C CA . LYS A 1 174 ? -12.627 -9.699 30.985 1.00 93.62 174 LYS A CA 1
ATOM 1477 C C . LYS A 1 174 ? -11.533 -9.576 29.925 1.00 93.62 174 LYS A C 1
ATOM 1479 O O . LYS A 1 174 ? -10.836 -8.569 29.876 1.00 93.62 174 LYS A O 1
ATOM 1484 N N . LYS A 1 175 ? -11.345 -10.611 29.105 1.00 90.44 175 LYS A N 1
ATOM 1485 C CA . LYS A 1 175 ? -10.318 -10.637 28.045 1.00 90.44 175 LYS A CA 1
ATOM 1486 C C . LYS A 1 175 ? -10.723 -9.865 26.784 1.00 90.44 175 LYS A C 1
ATOM 1488 O O . LYS A 1 175 ? -9.920 -9.763 25.862 1.00 90.44 175 LYS A O 1
ATOM 1493 N N . HIS A 1 176 ? -11.959 -9.382 26.746 1.00 93.38 176 HIS A N 1
ATOM 1494 C CA . HIS A 1 176 ? -12.639 -8.894 25.554 1.00 93.38 176 HIS A CA 1
ATOM 1495 C C . HIS A 1 176 ? -13.242 -7.501 25.742 1.00 93.38 176 HIS A C 1
ATOM 1497 O O . HIS A 1 176 ? -13.954 -7.037 24.859 1.00 93.38 176 HIS A O 1
ATOM 1503 N N . VAL A 1 177 ? -12.951 -6.833 26.864 1.00 91.50 177 VAL A N 1
ATOM 1504 C CA . VAL A 1 177 ? -13.377 -5.452 27.131 1.00 91.50 177 VAL A CA 1
ATOM 1505 C C . VAL A 1 177 ? -12.796 -4.535 26.060 1.00 91.50 177 VAL A C 1
ATOM 1507 O O . VAL A 1 177 ? -11.581 -4.517 25.853 1.00 91.50 177 VAL A O 1
ATOM 1510 N N . TYR A 1 178 ? -13.672 -3.798 25.381 1.00 87.19 178 TYR A N 1
ATOM 1511 C CA . TYR A 1 178 ? -13.283 -2.801 24.393 1.00 87.19 178 TYR A CA 1
ATOM 1512 C C . TYR A 1 178 ? -13.072 -1.437 25.056 1.00 87.19 178 TYR A C 1
ATOM 1514 O O . TYR A 1 178 ? -11.949 -0.943 25.114 1.00 87.19 178 TYR A O 1
ATOM 1522 N N . SER A 1 179 ? -14.141 -0.872 25.618 1.00 84.19 179 SER A N 1
ATOM 1523 C CA . SER A 1 179 ? -14.093 0.335 26.438 1.00 84.19 179 SER A CA 1
ATOM 1524 C C . SER A 1 179 ? -14.417 -0.038 27.884 1.00 84.19 179 SER A C 1
ATOM 1526 O O . SER A 1 179 ? -15.420 -0.706 28.111 1.00 84.19 179 SER A O 1
ATOM 1528 N N . PRO A 1 180 ? -13.597 0.349 28.874 1.00 80.88 180 PRO A N 1
ATOM 1529 C CA . PRO A 1 180 ? -13.894 0.077 30.278 1.00 80.88 180 PRO A CA 1
ATOM 1530 C C . PRO A 1 180 ? -15.055 0.921 30.818 1.00 80.88 180 PRO A C 1
ATOM 1532 O O . PRO A 1 180 ? -15.681 0.496 31.786 1.00 80.88 180 PRO A O 1
ATOM 1535 N N . ASP A 1 181 ? -15.344 2.063 30.188 1.00 83.44 181 ASP A N 1
ATOM 1536 C CA . ASP A 1 181 ? -16.345 3.049 30.624 1.00 83.44 181 ASP A CA 1
ATOM 1537 C C . ASP A 1 181 ? -17.752 2.758 30.077 1.00 83.44 181 ASP A C 1
ATOM 1539 O O . ASP A 1 181 ? -18.705 3.472 30.378 1.00 83.44 181 ASP A O 1
ATOM 1543 N N . LYS A 1 182 ? -17.879 1.725 29.238 1.00 84.75 182 LYS A N 1
ATOM 1544 C CA . LYS A 1 182 ? -19.136 1.258 28.648 1.00 84.75 182 LYS A CA 1
ATOM 1545 C C . LYS A 1 182 ? -19.170 -0.264 28.658 1.00 84.75 182 LYS A C 1
ATOM 1547 O O . LYS A 1 182 ? -18.129 -0.911 28.581 1.00 84.75 182 LYS A O 1
ATOM 1552 N N . LEU A 1 183 ? -20.354 -0.867 28.656 1.00 90.56 183 LEU A N 1
ATOM 1553 C CA . LEU A 1 183 ? -20.505 -2.316 28.481 1.00 90.56 183 LEU A CA 1
ATOM 1554 C C . LEU A 1 183 ? -20.325 -2.713 27.011 1.00 90.56 183 LEU A C 1
ATOM 1556 O O . LEU A 1 183 ? -21.268 -3.082 26.321 1.00 90.56 183 LEU A O 1
ATOM 1560 N N . SER A 1 184 ? -19.086 -2.611 26.531 1.00 91.88 184 SER A N 1
ATOM 1561 C CA . SER A 1 184 ? -18.715 -2.875 25.141 1.00 91.88 184 SER A CA 1
ATOM 1562 C C . SER A 1 184 ? -17.562 -3.869 25.053 1.00 91.88 184 SER A C 1
ATOM 1564 O O . SER A 1 184 ? -16.555 -3.769 25.766 1.00 91.88 184 SER A O 1
ATOM 1566 N N . PHE A 1 185 ? -17.705 -4.848 24.166 1.00 93.94 185 PHE A N 1
ATOM 1567 C CA . PHE A 1 185 ? -16.803 -5.987 24.056 1.00 93.94 185 PHE A CA 1
ATOM 1568 C C . PHE A 1 185 ? -16.543 -6.352 22.595 1.00 93.94 185 PHE A C 1
ATOM 1570 O O . PHE A 1 185 ? -17.381 -6.120 21.725 1.00 93.94 185 PHE A O 1
ATOM 1577 N N . TYR A 1 186 ? -15.395 -6.976 22.325 1.00 94.19 186 TYR A N 1
ATOM 1578 C CA . TYR A 1 186 ? -15.090 -7.531 21.007 1.00 94.19 186 TYR A CA 1
ATOM 1579 C C . TYR A 1 186 ? -14.543 -8.956 21.080 1.00 94.19 186 TYR A C 1
ATOM 1581 O O . TYR A 1 186 ? -13.724 -9.308 21.931 1.00 94.19 186 TYR A O 1
ATOM 1589 N N . PHE A 1 187 ? -14.923 -9.778 20.110 1.00 94.75 187 PHE A N 1
ATOM 1590 C CA . PHE A 1 187 ? -14.535 -11.178 20.018 1.00 94.75 187 PHE A CA 1
ATOM 1591 C C . PHE A 1 187 ? -13.876 -11.480 18.676 1.00 94.75 187 PHE A C 1
ATOM 1593 O O . PHE A 1 187 ? -14.237 -10.938 17.633 1.00 94.75 187 PHE A O 1
ATOM 1600 N N . LYS A 1 188 ? -12.892 -12.385 18.696 1.00 93.75 188 LYS A N 1
ATOM 1601 C CA . LYS A 1 188 ? -12.155 -12.796 17.488 1.00 93.75 188 LYS A CA 1
ATOM 1602 C C . LYS A 1 188 ? -12.941 -13.765 16.605 1.00 93.75 188 LYS A C 1
ATOM 1604 O O . LYS A 1 188 ? -12.583 -13.953 15.449 1.00 93.75 188 LYS A O 1
ATOM 1609 N N . THR A 1 189 ? -13.952 -14.435 17.156 1.00 94.75 189 THR A N 1
ATOM 1610 C CA . THR A 1 189 ? -14.746 -15.438 16.438 1.00 94.75 189 THR A CA 1
ATOM 1611 C C . THR A 1 189 ? -16.207 -15.361 16.857 1.00 94.75 189 THR A C 1
ATOM 1613 O O . THR A 1 189 ? -16.503 -15.051 18.013 1.00 94.75 189 THR A O 1
ATOM 1616 N N . LYS A 1 190 ? -17.106 -15.729 15.938 1.00 94.75 190 LYS A N 1
ATOM 1617 C CA . LYS A 1 190 ? -18.547 -15.780 16.201 1.00 94.75 190 LYS A CA 1
ATOM 1618 C C . LYS A 1 190 ? -18.890 -16.711 17.363 1.00 94.75 190 LYS A C 1
ATOM 1620 O O . LYS A 1 190 ? -19.616 -16.329 18.262 1.00 94.75 190 LYS A O 1
ATOM 1625 N N . ARG A 1 191 ? -18.252 -17.885 17.416 1.00 96.00 191 ARG A N 1
ATOM 1626 C CA . ARG A 1 191 ? -18.444 -18.874 18.489 1.00 96.00 191 ARG A CA 1
ATOM 1627 C C . ARG A 1 191 ? -18.195 -18.299 19.888 1.00 96.00 191 ARG A C 1
ATOM 1629 O O . ARG A 1 191 ? -18.862 -18.696 20.839 1.00 96.00 191 ARG A O 1
ATOM 1636 N N . MET A 1 192 ? -17.215 -17.405 20.029 1.00 95.62 192 MET A N 1
ATOM 1637 C CA . MET A 1 192 ? -16.940 -16.752 21.312 1.00 95.62 192 MET A CA 1
ATOM 1638 C C . MET A 1 192 ? -18.060 -15.785 21.694 1.00 95.62 192 MET A C 1
ATOM 1640 O O . MET A 1 192 ? -18.505 -15.825 22.837 1.00 95.62 192 MET A O 1
ATOM 1644 N N . LEU A 1 193 ? -18.529 -14.975 20.736 1.00 95.75 193 LEU A N 1
ATOM 1645 C CA . LEU A 1 193 ? -19.681 -14.096 20.929 1.00 95.75 193 LEU A CA 1
ATOM 1646 C C . LEU A 1 193 ? -20.925 -14.914 21.304 1.00 95.75 193 LEU A C 1
ATOM 1648 O O . LEU A 1 193 ? -21.511 -14.668 22.351 1.00 95.75 193 LEU A O 1
ATOM 1652 N N . ASP A 1 194 ? -21.271 -15.936 20.519 1.00 95.25 194 ASP A N 1
ATOM 1653 C CA . ASP A 1 194 ? -22.449 -16.783 20.746 1.00 95.25 194 ASP A CA 1
ATOM 1654 C C . ASP A 1 194 ? -22.418 -17.436 22.139 1.00 95.25 194 ASP A C 1
ATOM 1656 O O . ASP A 1 194 ? -23.428 -17.487 22.840 1.00 95.25 194 ASP A O 1
ATOM 1660 N N . SER A 1 195 ? -21.239 -17.887 22.588 1.00 95.25 195 SER A N 1
ATOM 1661 C CA . SER A 1 195 ? -21.075 -18.441 23.934 1.00 95.25 195 SER A CA 1
ATOM 1662 C C . SER A 1 195 ? -21.301 -17.406 25.035 1.00 95.25 195 SER A C 1
ATOM 1664 O O . SER A 1 195 ? -21.784 -17.779 26.100 1.00 95.25 195 SER A O 1
ATOM 1666 N N . VAL A 1 196 ? -20.927 -16.144 24.825 1.00 95.50 196 VAL A N 1
ATOM 1667 C CA . VAL A 1 196 ? -21.172 -15.061 25.787 1.00 95.50 196 VAL A CA 1
ATOM 1668 C C . VAL A 1 196 ? -22.644 -14.669 25.789 1.00 95.50 196 VAL A C 1
ATOM 1670 O O . VAL A 1 196 ? -23.221 -14.542 26.864 1.00 95.50 196 VAL A O 1
ATOM 1673 N N . LEU A 1 197 ? -23.261 -14.548 24.614 1.00 94.25 197 LEU A N 1
ATOM 1674 C CA . LEU A 1 197 ? -24.685 -14.247 24.467 1.00 94.25 197 LEU A CA 1
ATOM 1675 C C . LEU A 1 197 ? -25.556 -15.280 25.179 1.00 94.25 197 LEU A C 1
ATOM 1677 O O . LEU A 1 197 ? -26.466 -14.911 25.914 1.00 94.25 197 LEU A O 1
ATOM 1681 N N . PHE A 1 198 ? -25.235 -16.566 25.027 1.00 93.25 198 PHE A N 1
ATOM 1682 C CA . PHE A 1 198 ? -25.923 -17.636 25.743 1.00 93.25 198 PHE A CA 1
ATOM 1683 C C . PHE A 1 198 ? -25.842 -17.454 27.267 1.00 93.25 198 PHE A C 1
ATOM 1685 O O . PHE A 1 198 ? -26.852 -17.518 27.960 1.00 93.25 198 PHE A O 1
ATOM 1692 N N . GLU A 1 199 ? -24.648 -17.186 27.800 1.00 93.44 199 GLU A N 1
ATOM 1693 C CA . GLU A 1 199 ? -24.429 -17.020 29.242 1.00 93.44 199 GLU A CA 1
ATOM 1694 C C . GLU A 1 199 ? -25.062 -15.734 29.799 1.00 93.44 199 GLU A C 1
ATOM 1696 O O . GLU A 1 199 ? -25.508 -15.732 30.951 1.00 93.44 199 GLU A O 1
ATOM 1701 N N . LEU A 1 200 ? -25.091 -14.657 29.006 1.00 91.94 200 LEU A N 1
ATOM 1702 C CA . LEU A 1 200 ? -25.788 -13.413 29.330 1.00 91.94 200 LEU A CA 1
ATOM 1703 C C . LEU A 1 200 ? -27.294 -13.657 29.397 1.00 91.94 200 LEU A C 1
ATOM 1705 O O . LEU A 1 200 ? -27.901 -13.376 30.426 1.00 91.94 200 LEU A O 1
ATOM 1709 N N . ASN A 1 201 ? -27.871 -14.264 28.359 1.00 89.75 201 ASN A N 1
ATOM 1710 C CA . ASN A 1 201 ? -29.301 -14.554 28.301 1.00 89.75 201 ASN A CA 1
ATOM 1711 C C . ASN A 1 201 ? -29.744 -15.486 29.439 1.00 89.75 201 ASN A C 1
ATOM 1713 O O . ASN A 1 201 ? -30.775 -15.269 30.055 1.00 89.75 201 ASN A O 1
ATOM 1717 N N . MET A 1 202 ? -28.929 -16.485 29.791 1.00 89.94 202 MET A N 1
ATOM 1718 C CA . MET A 1 202 ? -29.210 -17.394 30.911 1.00 89.94 202 MET A CA 1
ATOM 1719 C C . MET A 1 202 ? -29.254 -16.710 32.286 1.00 89.94 202 MET A C 1
ATOM 1721 O O . MET A 1 202 ? -29.832 -17.271 33.214 1.00 89.94 202 MET A O 1
ATOM 1725 N N . ARG A 1 203 ? -28.602 -15.553 32.459 1.00 88.19 203 ARG A N 1
ATOM 1726 C CA . ARG A 1 203 ? -28.471 -14.877 33.767 1.00 88.19 203 ARG A CA 1
ATOM 1727 C C . ARG A 1 203 ? -29.259 -13.586 33.881 1.00 88.19 203 ARG A C 1
ATOM 1729 O O . ARG A 1 203 ? -29.674 -13.246 34.980 1.00 88.19 203 ARG A O 1
ATOM 1736 N N . PHE A 1 204 ? -29.419 -12.881 32.772 1.00 86.75 204 PHE A N 1
ATOM 1737 C CA . PHE A 1 204 ? -29.950 -11.525 32.726 1.00 86.75 204 PHE A CA 1
ATOM 1738 C C . PHE A 1 204 ? -31.102 -11.399 31.727 1.00 86.75 204 PHE A C 1
ATOM 1740 O O . PHE A 1 204 ? -31.363 -10.295 31.273 1.00 86.75 204 PHE A O 1
ATOM 1747 N N . HIS A 1 205 ? -31.762 -12.511 31.372 1.00 80.62 205 HIS A N 1
ATOM 1748 C CA . HIS A 1 205 ? -32.806 -12.593 30.340 1.00 80.62 205 HIS A CA 1
ATOM 1749 C C . HIS A 1 205 ? -33.724 -11.360 30.288 1.00 80.62 205 HIS A C 1
ATOM 1751 O O . HIS A 1 205 ? -33.842 -10.721 29.248 1.00 80.62 205 HIS A O 1
ATOM 1757 N N . ASP A 1 206 ? -34.311 -10.997 31.430 1.00 80.62 206 ASP A N 1
ATOM 1758 C CA . ASP A 1 206 ? -35.306 -9.922 31.529 1.00 80.62 206 ASP A CA 1
ATOM 1759 C C . ASP A 1 206 ? -34.692 -8.549 31.851 1.00 80.62 206 ASP A C 1
ATOM 1761 O O . ASP A 1 206 ? -35.395 -7.547 31.890 1.00 80.62 206 ASP A O 1
ATOM 1765 N N . SER A 1 207 ? -33.384 -8.501 32.107 1.00 82.06 207 SER A N 1
ATOM 1766 C CA . SER A 1 207 ? -32.647 -7.302 32.525 1.00 82.06 207 SER A CA 1
ATOM 1767 C C . SER A 1 207 ? -31.717 -6.761 31.440 1.00 82.06 207 SER A C 1
ATOM 1769 O O . SER A 1 207 ? -31.104 -5.718 31.645 1.00 82.06 207 SER A O 1
ATOM 1771 N N . LEU A 1 208 ? -31.568 -7.467 30.315 1.00 82.19 208 LEU A N 1
ATOM 1772 C CA . LEU A 1 208 ? -30.788 -7.017 29.164 1.00 82.19 208 LEU A CA 1
ATOM 1773 C C . LEU A 1 208 ? -31.640 -6.087 28.304 1.00 82.19 208 LEU A C 1
ATOM 1775 O O . LEU A 1 208 ? -32.530 -6.537 27.582 1.00 82.19 208 LEU A O 1
ATOM 1779 N N . SER A 1 209 ? -31.329 -4.798 28.338 1.00 77.62 209 SER A N 1
ATOM 1780 C CA . SER A 1 209 ? -31.866 -3.821 27.399 1.00 77.62 209 SER A CA 1
ATOM 1781 C C . SER A 1 209 ? -30.857 -3.567 26.275 1.00 77.62 209 SER A C 1
ATOM 1783 O O . SER A 1 209 ? -29.643 -3.669 26.452 1.00 77.62 209 SER A O 1
ATOM 1785 N N . GLU A 1 210 ? -31.373 -3.279 25.077 1.00 80.94 210 GLU A N 1
ATOM 1786 C CA . GLU A 1 210 ? -30.572 -2.801 23.938 1.00 80.94 210 GLU A CA 1
ATOM 1787 C C . GLU A 1 210 ? -29.356 -3.678 23.577 1.00 80.94 210 GLU A C 1
ATOM 1789 O O . GLU A 1 210 ? -28.283 -3.184 23.230 1.00 80.94 210 GLU A O 1
ATOM 1794 N N . LEU A 1 211 ? -29.517 -5.004 23.633 1.00 86.69 211 LEU A N 1
ATOM 1795 C CA . LEU A 1 211 ? -28.490 -5.942 23.183 1.00 86.69 211 LEU A CA 1
ATOM 1796 C C . LEU A 1 211 ? -28.195 -5.733 21.689 1.00 86.69 211 LEU A C 1
ATOM 1798 O O . LEU A 1 211 ? -29.018 -6.037 20.825 1.00 86.69 211 LEU A O 1
ATOM 1802 N N . GLN A 1 212 ? -26.990 -5.265 21.391 1.00 88.56 212 GLN A N 1
ATOM 1803 C CA . GLN A 1 212 ? -26.507 -4.997 20.046 1.00 88.56 212 GLN A CA 1
ATOM 1804 C C . GLN A 1 212 ? -25.293 -5.867 19.741 1.00 88.56 212 GLN A C 1
ATOM 1806 O O . GLN A 1 212 ? -24.320 -5.924 20.495 1.00 88.56 212 GLN A O 1
ATOM 1811 N N . THR A 1 213 ? -25.347 -6.540 18.597 1.00 90.62 213 THR A N 1
ATOM 1812 C CA . THR A 1 213 ? -24.237 -7.329 18.065 1.00 90.62 213 THR A CA 1
ATOM 1813 C C . THR A 1 213 ? -23.954 -6.896 16.646 1.00 90.62 213 THR A C 1
ATOM 1815 O O . THR A 1 213 ? -24.889 -6.772 15.856 1.00 90.62 213 THR A O 1
ATOM 1818 N N . ASP A 1 214 ? -22.683 -6.747 16.300 1.00 90.38 214 ASP A N 1
ATOM 1819 C CA . ASP A 1 214 ? -22.299 -6.406 14.934 1.00 90.38 214 ASP A CA 1
ATOM 1820 C C . ASP A 1 214 ? -20.895 -6.922 14.601 1.00 90.38 214 ASP A C 1
ATOM 1822 O O . ASP A 1 214 ? -20.226 -7.583 15.400 1.00 90.38 214 ASP A O 1
ATOM 1826 N N . HIS A 1 215 ? -20.440 -6.628 13.394 1.00 90.12 215 HIS A N 1
ATOM 1827 C CA . HIS A 1 215 ? -19.088 -6.818 12.935 1.00 90.12 215 HIS A CA 1
ATOM 1828 C C . HIS A 1 215 ? -18.310 -5.506 12.990 1.00 90.12 215 HIS A C 1
ATOM 1830 O O . HIS A 1 215 ? -18.850 -4.421 12.791 1.00 90.12 215 HIS A O 1
ATOM 1836 N N . GLY A 1 216 ? -17.007 -5.613 13.220 1.00 87.75 216 GLY A N 1
ATOM 1837 C CA . GLY A 1 216 ? -16.124 -4.459 13.222 1.00 87.75 216 GLY A CA 1
ATOM 1838 C C . GLY A 1 216 ? -14.725 -4.773 12.725 1.00 87.75 216 GLY A C 1
ATOM 1839 O O . GLY A 1 216 ? -14.297 -5.931 12.649 1.00 87.75 216 GLY A O 1
ATOM 1840 N N . HIS A 1 217 ? -13.997 -3.708 12.418 1.00 86.12 217 HIS A N 1
ATOM 1841 C CA . HIS A 1 217 ? -12.580 -3.750 12.083 1.00 86.12 217 HIS A CA 1
ATOM 1842 C C . HIS A 1 217 ? -11.838 -2.676 12.864 1.00 86.12 217 HIS A C 1
ATOM 1844 O O . HIS A 1 217 ? -12.377 -1.604 13.126 1.00 86.12 217 HIS A O 1
ATOM 1850 N N . PHE A 1 218 ? -10.585 -2.941 13.215 1.00 85.19 218 PHE A N 1
ATOM 1851 C CA . PHE A 1 218 ? -9.752 -1.889 13.780 1.00 85.19 218 PHE A CA 1
ATOM 1852 C C . PHE A 1 218 ? -9.440 -0.818 12.736 1.00 85.19 218 PHE A C 1
ATOM 1854 O O . PHE A 1 218 ? -9.281 -1.108 11.551 1.00 85.19 218 PHE A O 1
ATOM 1861 N N . CYS A 1 219 ? -9.321 0.416 13.208 1.00 83.38 219 CYS A N 1
ATOM 1862 C CA . CYS A 1 219 ? -8.885 1.555 12.428 1.00 83.38 219 CYS A CA 1
ATOM 1863 C C . CYS A 1 219 ? -7.475 1.328 11.852 1.00 83.38 219 CYS A C 1
ATOM 1865 O O . CYS A 1 219 ? -6.500 1.146 12.589 1.00 83.38 219 CYS A O 1
ATOM 1867 N N . ASP A 1 220 ? -7.350 1.460 10.532 1.00 81.56 220 ASP A N 1
ATOM 1868 C CA . ASP A 1 220 ? -6.093 1.389 9.778 1.00 81.56 220 ASP A CA 1
ATOM 1869 C C . ASP A 1 220 ? -5.136 2.549 10.140 1.00 81.56 220 ASP A C 1
ATOM 1871 O O . ASP A 1 220 ? -3.929 2.494 9.900 1.00 81.56 220 ASP A O 1
ATOM 1875 N N . GLY A 1 221 ? -5.664 3.596 10.786 1.00 76.94 221 GLY A N 1
ATOM 1876 C CA . GLY A 1 221 ? -4.926 4.736 11.337 1.00 76.94 221 GLY A CA 1
ATOM 1877 C C . GLY A 1 221 ? -4.231 4.452 12.671 1.00 76.94 221 GLY A C 1
ATOM 1878 O O . GLY A 1 221 ? -3.634 5.361 13.248 1.00 76.94 221 GLY A O 1
ATOM 1879 N N . LYS A 1 222 ? -4.259 3.197 13.148 1.00 73.31 222 LYS A N 1
ATOM 1880 C CA . LYS A 1 222 ? -3.485 2.695 14.295 1.00 73.31 222 LYS A CA 1
ATOM 1881 C C . LYS A 1 222 ? -3.894 3.171 15.689 1.00 73.31 222 LYS A C 1
ATOM 1883 O O . LYS A 1 222 ? -3.230 2.802 16.657 1.00 73.31 222 LYS A O 1
ATOM 1888 N N . CYS A 1 223 ? -4.975 3.929 15.820 1.00 78.56 223 CYS A N 1
ATOM 1889 C CA . CYS A 1 223 ? -5.503 4.329 17.127 1.00 78.56 223 CYS A CA 1
ATOM 1890 C C . CYS A 1 223 ? -6.126 3.167 17.923 1.00 78.56 223 CYS A C 1
ATOM 1892 O O . CYS A 1 223 ? -6.548 3.388 19.048 1.00 78.56 223 CYS A O 1
ATOM 1894 N N . GLN A 1 224 ? -6.179 1.953 17.352 1.00 76.69 224 GLN A N 1
ATOM 1895 C CA . GLN A 1 224 ? -6.833 0.767 17.930 1.00 76.69 224 GLN A CA 1
ATOM 1896 C C . GLN A 1 224 ? -8.345 0.928 18.153 1.00 76.69 224 GLN A C 1
ATOM 1898 O O . GLN A 1 224 ? -8.970 0.052 18.743 1.00 76.69 224 GLN A O 1
ATOM 1903 N N . GLU A 1 225 ? -8.940 1.998 17.622 1.00 83.44 225 GLU A N 1
ATOM 1904 C CA . GLU A 1 225 ? -10.387 2.175 17.622 1.00 83.44 225 GLU A CA 1
ATOM 1905 C C . GLU A 1 225 ? -11.028 1.060 16.791 1.00 83.44 225 GLU A C 1
ATOM 1907 O O . GLU A 1 225 ? -10.666 0.857 15.627 1.00 83.44 225 GLU A O 1
ATOM 1912 N N . LEU A 1 226 ? -11.959 0.328 17.391 1.00 83.94 226 LEU A N 1
ATOM 1913 C CA . LEU A 1 226 ? -12.836 -0.599 16.704 1.00 83.94 226 LEU A CA 1
ATOM 1914 C C . LEU A 1 226 ? -13.945 0.199 16.032 1.00 83.94 226 LEU A C 1
ATOM 1916 O O . LEU A 1 226 ? -14.699 0.922 16.671 1.00 83.94 226 LEU A O 1
ATOM 1920 N N . LEU A 1 227 ? -14.047 0.033 14.727 1.00 83.38 227 LEU A N 1
ATOM 1921 C CA . LEU A 1 227 ? -15.059 0.666 13.911 1.00 83.38 227 LEU A CA 1
ATOM 1922 C C . LEU A 1 227 ? -16.123 -0.367 13.576 1.00 83.38 227 LEU A C 1
ATOM 1924 O O . LEU A 1 227 ? -15.830 -1.405 12.974 1.00 83.38 227 LEU A O 1
ATOM 1928 N N . ILE A 1 228 ? -17.338 -0.078 14.024 1.00 82.50 228 ILE A N 1
ATOM 1929 C CA . ILE A 1 228 ? -18.513 -0.927 13.879 1.00 82.50 228 ILE A CA 1
ATOM 1930 C C . ILE A 1 228 ? -19.094 -0.687 12.482 1.00 82.50 228 ILE A C 1
ATOM 1932 O O . ILE A 1 228 ? -19.305 0.459 12.073 1.00 82.50 228 ILE A O 1
ATOM 1936 N N . VAL A 1 229 ? -19.291 -1.762 11.718 1.00 78.81 229 VAL A N 1
ATOM 1937 C CA . VAL A 1 229 ? -19.615 -1.679 10.286 1.00 78.81 229 VAL A CA 1
ATOM 1938 C C . VAL A 1 229 ? -20.970 -1.008 10.056 1.00 78.81 229 VAL A C 1
ATOM 1940 O O . VAL A 1 229 ? -21.072 -0.186 9.146 1.00 78.81 229 VAL A O 1
ATOM 1943 N N . SER A 1 230 ? -21.986 -1.297 10.877 1.00 74.19 230 SER A N 1
ATOM 1944 C CA . SER A 1 230 ? -23.306 -0.662 10.746 1.00 74.19 230 SER A CA 1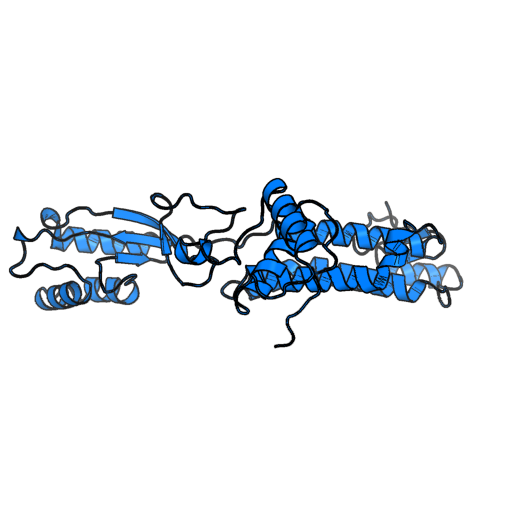
ATOM 1945 C C . SER A 1 230 ? -23.310 0.833 11.079 1.00 74.19 230 SER A C 1
ATOM 1947 O O . SER A 1 230 ? -24.093 1.581 10.497 1.00 74.19 230 SER A O 1
ATOM 1949 N N . GLU A 1 231 ? -22.419 1.291 11.961 1.00 67.94 231 GLU A N 1
ATOM 1950 C CA . GLU A 1 231 ? -22.380 2.682 12.434 1.00 67.94 231 GLU A CA 1
ATOM 1951 C C . GLU A 1 231 ? -21.476 3.585 11.587 1.00 67.94 231 GLU A C 1
ATOM 1953 O O . GLU A 1 231 ? -21.665 4.801 11.529 1.00 67.94 231 GLU A O 1
ATOM 1958 N N . THR A 1 232 ? -20.474 3.009 10.917 1.00 61.47 232 THR A N 1
ATOM 1959 C CA . THR A 1 232 ? -19.468 3.778 10.178 1.00 61.47 232 THR A CA 1
ATOM 1960 C C . THR A 1 232 ? -19.272 3.254 8.754 1.00 61.47 232 THR A C 1
ATOM 1962 O O . THR A 1 232 ? -18.368 2.454 8.512 1.00 61.47 232 THR A O 1
ATOM 1965 N N . PRO A 1 233 ? -19.989 3.795 7.746 1.00 53.91 233 PRO A N 1
ATOM 1966 C CA . PRO A 1 233 ? -19.784 3.445 6.332 1.00 53.91 233 PRO A CA 1
ATOM 1967 C C . PRO A 1 233 ? -18.496 4.050 5.749 1.00 53.91 233 PRO A C 1
ATOM 1969 O O . PRO A 1 233 ? -18.349 4.244 4.545 1.00 53.91 233 PRO A O 1
ATOM 1972 N N . SER A 1 234 ? -17.560 4.454 6.601 1.00 57.38 234 SER A N 1
ATOM 1973 C CA . SER A 1 234 ? -16.671 5.560 6.303 1.00 57.38 234 SER A CA 1
ATOM 1974 C C . SER A 1 234 ? -15.359 5.072 5.665 1.00 57.38 234 SER A C 1
ATOM 1976 O O . SER A 1 234 ? -14.255 5.355 6.127 1.00 57.38 234 SER A O 1
ATOM 1978 N N . TYR A 1 235 ? -15.486 4.350 4.555 1.00 68.25 235 TYR A N 1
ATOM 1979 C CA . TYR A 1 235 ? -14.365 4.031 3.681 1.00 68.25 235 TYR A CA 1
ATOM 1980 C C . TYR A 1 235 ? -13.802 5.320 3.082 1.00 68.25 235 TYR A C 1
ATOM 1982 O O . TYR A 1 235 ? -14.548 6.158 2.580 1.00 68.25 235 TYR A O 1
ATOM 1990 N N . GLN A 1 236 ? -12.485 5.489 3.132 1.00 70.12 236 GLN A N 1
ATOM 1991 C CA . GLN A 1 236 ? -11.796 6.493 2.326 1.00 70.12 236 GLN A CA 1
ATOM 1992 C C . GLN A 1 236 ? -10.812 5.754 1.436 1.00 70.12 236 GLN A C 1
ATOM 1994 O O . GLN A 1 236 ? -9.855 5.164 1.930 1.00 70.12 236 GLN A O 1
ATOM 1999 N N . ASP A 1 237 ? -11.095 5.707 0.138 1.00 72.50 237 ASP A N 1
ATOM 2000 C CA . ASP A 1 237 ? -10.292 4.976 -0.847 1.00 72.50 237 ASP A CA 1
ATOM 2001 C C . ASP A 1 237 ? -10.083 3.500 -0.456 1.00 72.50 237 ASP A C 1
ATOM 2003 O O . ASP A 1 237 ? -8.993 2.954 -0.586 1.00 72.50 237 ASP A O 1
ATOM 2007 N N . GLY A 1 238 ? -11.096 2.849 0.126 1.00 77.38 238 GLY A N 1
ATOM 2008 C CA . GLY A 1 238 ? -10.996 1.464 0.607 1.00 77.38 238 GLY A CA 1
ATOM 2009 C C . GLY A 1 238 ? -10.227 1.273 1.924 1.00 77.38 238 GLY A C 1
ATOM 2010 O O . GLY A 1 238 ? -10.080 0.132 2.369 1.00 77.38 238 GLY A O 1
ATOM 2011 N N . TRP A 1 239 ? -9.756 2.346 2.568 1.00 82.94 239 TRP A N 1
ATOM 2012 C CA . TRP A 1 239 ? -9.202 2.342 3.928 1.00 82.94 239 TRP A CA 1
ATOM 2013 C C . TRP A 1 239 ? -10.272 2.565 4.997 1.00 82.94 239 TRP A C 1
ATOM 2015 O O . TRP A 1 239 ? -11.265 3.253 4.756 1.00 82.94 239 TRP A O 1
ATOM 2025 N N . PHE A 1 240 ? -10.041 2.022 6.193 1.00 81.56 240 PHE A N 1
ATOM 2026 C CA . PHE A 1 240 ? -10.959 2.086 7.324 1.00 81.56 240 PHE A CA 1
ATOM 2027 C C . PHE A 1 240 ? -10.374 2.965 8.433 1.00 81.56 240 PHE A C 1
ATOM 2029 O O . PHE A 1 240 ? -9.538 2.528 9.220 1.00 81.56 240 PHE A O 1
ATOM 2036 N N . PHE A 1 241 ? -10.784 4.233 8.483 1.00 82.44 241 PHE A N 1
ATOM 2037 C CA . PHE A 1 241 ? -10.275 5.207 9.453 1.00 82.44 241 PHE A CA 1
ATOM 2038 C C . PHE A 1 241 ? -11.372 5.669 10.408 1.00 82.44 241 PHE A C 1
ATOM 2040 O O . PHE A 1 241 ? -12.489 5.956 9.980 1.00 82.44 241 PHE A O 1
ATOM 2047 N N . CYS A 1 242 ? -11.039 5.800 11.695 1.00 81.19 242 CYS A N 1
ATOM 2048 C CA . CYS A 1 242 ? -11.945 6.389 12.673 1.00 81.19 242 CYS A CA 1
ATOM 2049 C C . CYS A 1 242 ? -12.032 7.900 12.477 1.00 81.19 242 CYS A C 1
ATOM 2051 O O . CYS A 1 242 ? -11.153 8.496 11.852 1.00 81.19 242 CYS A O 1
ATOM 2053 N N . TYR A 1 243 ? -13.056 8.529 13.054 1.00 79.94 243 TYR A N 1
ATOM 2054 C CA . TYR A 1 243 ? -13.259 9.975 12.958 1.00 79.94 243 TYR A CA 1
ATOM 2055 C C . TYR A 1 243 ? -11.995 10.775 13.316 1.00 79.94 243 TYR A C 1
ATOM 2057 O O . TYR A 1 243 ? -11.550 11.609 12.533 1.00 79.94 243 TYR A O 1
ATOM 2065 N N . VAL A 1 244 ? -11.349 10.449 14.440 1.00 80.81 244 VAL A N 1
ATOM 2066 C CA . VAL A 1 244 ? -10.111 11.117 14.877 1.00 80.81 244 VAL A CA 1
ATOM 2067 C C . VAL A 1 244 ? -8.985 10.934 13.857 1.00 80.81 244 VAL A C 1
ATOM 2069 O O . VAL A 1 244 ? -8.313 11.895 13.494 1.00 80.81 244 VAL A O 1
ATOM 2072 N N . CYS A 1 245 ? -8.785 9.714 13.354 1.00 80.06 245 CYS A N 1
ATOM 2073 C CA . CYS A 1 245 ? -7.746 9.449 12.364 1.00 80.06 245 CYS A CA 1
ATOM 2074 C C . CYS A 1 245 ? -8.021 10.151 11.034 1.00 80.06 245 CYS A C 1
ATOM 2076 O O . CYS A 1 245 ? -7.067 10.613 10.421 1.00 80.06 245 CYS A O 1
ATOM 2078 N N . LYS A 1 246 ? -9.286 10.267 10.616 1.00 78.00 246 LYS A N 1
ATOM 2079 C CA . LYS A 1 246 ? -9.696 10.987 9.401 1.00 78.00 246 LYS A CA 1
ATOM 2080 C C . LYS A 1 246 ? -9.414 12.476 9.452 1.00 78.00 246 LYS A C 1
ATOM 2082 O O . LYS A 1 246 ? -9.103 13.058 8.421 1.00 78.00 246 LYS A O 1
ATOM 2087 N N . LEU A 1 247 ? -9.552 13.076 10.631 1.00 73.62 247 LEU A N 1
ATOM 2088 C CA . LEU A 1 247 ? -9.282 14.497 10.822 1.00 73.62 247 LEU A CA 1
ATOM 2089 C C . LEU A 1 247 ? -7.791 14.836 10.741 1.00 73.62 247 LEU A C 1
ATOM 2091 O O . LEU A 1 247 ? -7.450 15.985 10.481 1.00 73.62 247 LEU A O 1
ATOM 2095 N N . ASN A 1 248 ? -6.897 13.862 10.927 1.00 72.44 248 ASN A N 1
ATOM 2096 C CA . ASN A 1 248 ? -5.480 14.089 10.667 1.00 72.44 248 ASN A CA 1
ATOM 2097 C C . ASN A 1 248 ? -5.265 14.292 9.157 1.00 72.44 248 ASN A C 1
ATOM 2099 O O . ASN A 1 248 ? -5.867 13.596 8.350 1.00 72.44 248 ASN A O 1
ATOM 2103 N N . HIS A 1 249 ? -4.351 15.174 8.743 1.00 64.31 249 HIS A N 1
ATOM 2104 C CA . HIS A 1 249 ? -4.054 15.426 7.318 1.00 64.31 249 HIS A CA 1
ATOM 2105 C C . HIS A 1 249 ? -3.407 14.241 6.566 1.00 64.31 249 HIS A C 1
ATOM 2107 O O . HIS A 1 249 ? -3.114 14.337 5.378 1.00 64.31 249 HIS A O 1
ATOM 2113 N N . PHE A 1 250 ? -3.183 13.117 7.244 1.00 74.00 250 PHE A N 1
ATOM 2114 C CA . PHE A 1 250 ? -2.444 11.964 6.735 1.00 74.00 250 PHE A CA 1
ATOM 2115 C C . PHE A 1 250 ? -3.241 10.972 5.855 1.00 74.00 250 PHE A C 1
ATOM 2117 O O . PHE A 1 250 ? -2.706 10.521 4.834 1.00 74.00 250 PHE A O 1
ATOM 2124 N N . 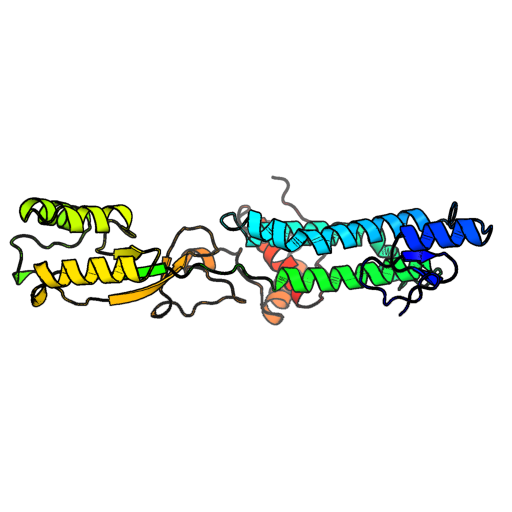PRO A 1 251 ? -4.480 10.569 6.201 1.00 81.12 251 PRO A N 1
ATOM 2125 C CA . PRO A 1 251 ? -5.127 9.457 5.531 1.00 81.12 251 PRO A CA 1
ATOM 2126 C C . PRO A 1 251 ? -5.780 9.806 4.191 1.00 81.12 251 PRO A C 1
ATOM 2128 O O . PRO A 1 251 ? -6.278 10.918 3.961 1.00 81.12 251 PRO A O 1
ATOM 2131 N N . GLY A 1 252 ? -5.809 8.778 3.338 1.00 82.69 252 GLY A N 1
ATOM 2132 C CA . GLY A 1 252 ? -6.460 8.765 2.030 1.00 82.69 252 GLY A CA 1
ATOM 2133 C C . GLY A 1 252 ? -5.802 9.695 1.019 1.00 82.69 252 GLY A C 1
ATOM 2134 O O . GLY A 1 252 ? -4.697 10.182 1.226 1.00 82.69 252 GLY A O 1
ATOM 2135 N N . SER A 1 253 ? -6.464 9.943 -0.092 1.00 88.19 253 SER A N 1
ATOM 2136 C CA . SER A 1 253 ? -5.985 10.836 -1.144 1.00 88.19 253 SER A CA 1
ATOM 2137 C C . SER A 1 253 ? -6.845 12.095 -1.232 1.00 88.19 253 SER A C 1
ATOM 2139 O O . SER A 1 253 ? -7.893 12.203 -0.586 1.00 88.19 253 SER A O 1
ATOM 2141 N N . PHE A 1 254 ? -6.351 13.101 -1.943 1.00 89.69 254 PHE A N 1
ATOM 2142 C CA . PHE A 1 254 ? -7.178 14.197 -2.421 1.00 89.69 254 PHE A CA 1
ATOM 2143 C C . PHE A 1 254 ? -7.965 13.731 -3.647 1.00 89.69 254 PHE A C 1
ATOM 2145 O O . PHE A 1 254 ? -7.483 12.922 -4.440 1.00 89.69 254 PHE A O 1
ATOM 2152 N N . THR A 1 255 ? -9.159 14.284 -3.843 1.00 90.88 255 THR A N 1
ATOM 2153 C CA . THR A 1 255 ? -9.774 14.292 -5.181 1.00 90.88 255 THR A CA 1
ATOM 2154 C C . THR A 1 255 ? -8.896 15.095 -6.147 1.00 90.88 255 THR A C 1
ATOM 2156 O O . THR A 1 255 ? -8.075 15.909 -5.710 1.00 90.88 255 THR A O 1
ATOM 2159 N N . LYS A 1 256 ? -9.051 14.893 -7.458 1.00 93.38 256 LYS A N 1
ATOM 2160 C CA . LYS A 1 256 ? -8.250 15.608 -8.463 1.00 93.38 256 LYS A CA 1
ATOM 2161 C C . LYS A 1 256 ? -8.414 17.128 -8.342 1.00 93.38 256 LYS A C 1
ATOM 2163 O O . LYS A 1 256 ? -7.429 17.859 -8.401 1.00 93.38 256 LYS A O 1
ATOM 2168 N N . GLU A 1 257 ? -9.635 17.598 -8.098 1.00 94.00 257 GLU A N 1
ATOM 2169 C CA . GLU A 1 257 ? -9.963 19.014 -7.923 1.00 94.00 257 GLU A CA 1
ATOM 2170 C C . GLU A 1 257 ? -9.351 19.580 -6.637 1.00 94.00 257 GLU A C 1
ATOM 2172 O O . GLU A 1 257 ? -8.748 20.652 -6.667 1.00 94.00 257 GLU A O 1
ATOM 2177 N N . GLN A 1 258 ? -9.454 18.851 -5.517 1.00 91.75 258 GLN A N 1
ATOM 2178 C CA . GLN A 1 258 ? -8.815 19.249 -4.257 1.00 91.75 258 GLN A CA 1
ATOM 2179 C C . GLN A 1 258 ? -7.300 19.342 -4.418 1.00 91.75 258 GLN A C 1
ATOM 2181 O O . GLN A 1 258 ? -6.707 20.334 -4.016 1.00 91.75 258 GLN A O 1
ATOM 2186 N N . LEU A 1 259 ? -6.676 18.348 -5.052 1.00 93.62 259 LEU A N 1
ATOM 2187 C CA . LEU A 1 259 ? -5.236 18.344 -5.289 1.00 93.62 259 LEU A CA 1
ATOM 2188 C C . LEU A 1 259 ? -4.799 19.575 -6.090 1.00 93.62 259 LEU A C 1
ATOM 2190 O O . LEU A 1 259 ? -3.834 20.235 -5.720 1.00 93.62 259 LEU A O 1
ATOM 2194 N N . GLN A 1 260 ? -5.521 19.915 -7.160 1.00 93.19 260 GLN A N 1
ATOM 2195 C CA . GLN A 1 260 ? -5.224 21.104 -7.960 1.00 93.19 260 GLN A CA 1
ATOM 2196 C C . GLN A 1 260 ? -5.372 22.398 -7.156 1.00 93.19 260 GLN A C 1
ATOM 2198 O O . GLN A 1 260 ? -4.533 23.287 -7.281 1.00 93.19 260 GLN A O 1
ATOM 2203 N N . GLN A 1 261 ? -6.413 22.509 -6.327 1.00 90.56 261 GLN A N 1
ATOM 2204 C CA . GLN A 1 261 ? -6.613 23.668 -5.455 1.00 90.56 261 GLN A CA 1
ATOM 2205 C C . GLN A 1 261 ? -5.479 23.812 -4.439 1.00 90.56 261 GLN A C 1
ATOM 2207 O O . GLN A 1 261 ? -4.947 24.910 -4.284 1.00 90.56 261 GLN A O 1
ATOM 2212 N N . GLU A 1 262 ? -5.076 22.713 -3.799 1.00 88.44 262 GLU A N 1
ATOM 2213 C CA . GLU A 1 262 ? -3.953 22.688 -2.860 1.00 88.44 262 GLU A CA 1
ATOM 2214 C C . GLU A 1 262 ? -2.647 23.079 -3.567 1.00 88.44 262 GLU A C 1
ATOM 2216 O O . GLU A 1 262 ? -1.960 23.994 -3.121 1.00 88.44 262 GLU A O 1
ATOM 2221 N N . ILE A 1 263 ? -2.331 22.477 -4.721 1.00 89.31 263 ILE A N 1
ATOM 2222 C CA . ILE A 1 263 ? -1.119 22.810 -5.487 1.00 89.31 263 ILE A CA 1
ATOM 2223 C C . ILE A 1 263 ? -1.096 24.295 -5.866 1.00 89.31 263 ILE A C 1
ATOM 2225 O O . ILE A 1 263 ? -0.124 24.988 -5.572 1.00 89.31 263 ILE A O 1
ATOM 2229 N N . GLN A 1 264 ? -2.187 24.818 -6.433 1.00 88.50 264 GLN A N 1
ATOM 2230 C CA . GLN A 1 264 ? -2.288 26.233 -6.802 1.00 88.50 264 GLN A CA 1
ATOM 2231 C C . GLN A 1 264 ? -2.182 27.169 -5.597 1.00 88.50 264 GLN A C 1
ATOM 2233 O O . GLN A 1 264 ? -1.639 28.273 -5.716 1.00 88.50 264 GLN A O 1
ATOM 2238 N N . PHE A 1 265 ? -2.739 26.766 -4.455 1.00 85.19 265 PHE A N 1
ATOM 2239 C CA . PHE A 1 265 ? -2.607 27.508 -3.214 1.00 85.19 265 PHE A CA 1
ATOM 2240 C C . PHE A 1 265 ? -1.131 27.581 -2.809 1.00 85.19 265 PHE A C 1
ATOM 2242 O O . PHE A 1 265 ? -0.611 28.680 -2.658 1.00 85.19 265 PHE A O 1
ATOM 2249 N N . TYR A 1 266 ? -0.406 26.466 -2.733 1.00 80.88 266 TYR A N 1
ATOM 2250 C CA . TYR A 1 266 ? 0.997 26.491 -2.300 1.00 80.88 266 TYR A CA 1
ATOM 2251 C C . TYR A 1 266 ? 1.955 27.113 -3.319 1.00 80.88 266 TYR A C 1
ATOM 2253 O O . TYR A 1 266 ? 2.869 27.834 -2.915 1.00 80.88 266 TYR A O 1
ATOM 2261 N N . ASP A 1 267 ? 1.712 26.961 -4.620 1.00 83.69 267 ASP A N 1
ATOM 2262 C CA . ASP A 1 267 ? 2.526 27.602 -5.658 1.00 83.69 267 ASP A CA 1
ATOM 2263 C C . ASP A 1 267 ? 2.500 29.132 -5.550 1.00 83.69 267 ASP A C 1
ATOM 2265 O O . ASP A 1 267 ? 3.535 29.789 -5.678 1.00 83.69 267 ASP A O 1
ATOM 2269 N N . LYS A 1 268 ? 1.337 29.714 -5.227 1.00 81.06 268 LYS A N 1
ATOM 2270 C CA . LYS A 1 268 ? 1.189 31.162 -4.992 1.00 81.06 268 LYS A CA 1
ATOM 2271 C C . LYS A 1 268 ? 1.841 31.627 -3.688 1.00 81.06 268 LYS A C 1
ATOM 2273 O O . LYS A 1 268 ? 2.141 32.811 -3.539 1.00 81.06 268 LYS A O 1
ATOM 2278 N N . TRP A 1 269 ? 2.054 30.713 -2.746 1.00 74.00 269 TRP A N 1
ATOM 2279 C CA . TRP A 1 269 ? 2.535 31.000 -1.396 1.00 74.00 269 TRP A CA 1
ATOM 2280 C C . TRP A 1 269 ? 3.975 30.525 -1.138 1.00 74.00 269 TRP A C 1
ATOM 2282 O O . TRP A 1 269 ? 4.423 30.624 0.007 1.00 74.00 269 TRP A O 1
ATOM 2292 N N . LYS A 1 270 ? 4.731 30.116 -2.179 1.00 60.44 270 LYS A N 1
ATOM 2293 C CA . LYS A 1 270 ? 6.142 29.646 -2.131 1.00 60.44 270 LYS A CA 1
ATOM 2294 C C . LYS A 1 270 ? 7.074 30.462 -1.212 1.00 60.44 270 LYS A C 1
ATOM 2296 O O . LYS A 1 270 ? 8.032 29.920 -0.674 1.00 60.44 270 LYS A O 1
ATOM 2301 N N . ASN A 1 271 ? 6.764 31.737 -0.956 1.00 55.88 271 ASN A N 1
ATOM 2302 C CA . ASN A 1 271 ? 7.563 32.645 -0.125 1.00 55.88 271 ASN A CA 1
ATOM 2303 C C . ASN A 1 271 ? 7.150 32.757 1.362 1.00 55.88 271 ASN A C 1
ATOM 2305 O O . ASN A 1 271 ? 7.749 33.547 2.092 1.00 55.88 271 ASN A O 1
ATOM 2309 N N . ARG A 1 272 ? 6.153 32.010 1.864 1.00 53.50 272 ARG A N 1
ATOM 2310 C CA . ARG A 1 272 ? 5.765 32.040 3.292 1.00 53.50 272 ARG A CA 1
ATOM 2311 C C . ARG A 1 272 ? 5.591 30.632 3.863 1.00 53.50 272 ARG A C 1
ATOM 2313 O O . ARG A 1 272 ? 4.475 30.136 3.975 1.00 53.50 272 ARG A O 1
ATOM 2320 N N . LYS A 1 273 ? 6.694 30.055 4.361 1.00 54.72 273 LYS A N 1
ATOM 2321 C CA . LYS A 1 273 ? 6.787 28.804 5.158 1.00 54.72 273 LYS A CA 1
ATOM 2322 C C . LYS A 1 273 ? 5.889 28.750 6.423 1.00 54.72 273 LYS A C 1
ATOM 2324 O O . LYS A 1 273 ? 6.027 27.834 7.226 1.00 54.72 273 LYS A O 1
ATOM 2329 N N . ALA A 1 274 ? 5.016 29.730 6.657 1.00 53.00 274 ALA A N 1
ATOM 2330 C CA . ALA A 1 274 ? 4.347 29.979 7.935 1.00 53.00 274 ALA A CA 1
ATOM 2331 C C . ALA A 1 274 ? 2.894 29.469 8.025 1.00 53.00 274 ALA A C 1
ATOM 2333 O O . ALA A 1 274 ? 2.272 29.636 9.070 1.00 53.00 274 ALA A O 1
ATOM 2334 N N . ALA A 1 275 ? 2.330 28.889 6.958 1.00 55.00 275 ALA A N 1
ATOM 2335 C CA . ALA A 1 275 ? 0.907 28.529 6.930 1.00 55.00 275 ALA A CA 1
ATOM 2336 C C . ALA A 1 275 ? 0.580 27.167 7.572 1.00 55.00 275 ALA A C 1
ATOM 2338 O O . ALA A 1 275 ? -0.538 26.982 8.047 1.00 55.00 275 ALA A O 1
ATOM 2339 N N . PHE A 1 276 ? 1.539 26.237 7.649 1.00 58.38 276 PHE A N 1
ATOM 2340 C CA . PHE A 1 276 ? 1.331 24.940 8.297 1.00 58.38 276 PHE A CA 1
ATOM 2341 C C . PHE A 1 276 ? 1.947 24.902 9.699 1.00 58.38 276 PHE A C 1
ATOM 2343 O O . PHE A 1 276 ? 3.065 25.372 9.924 1.00 58.38 276 PHE A O 1
ATOM 2350 N N . LYS A 1 277 ? 1.252 24.263 10.650 1.00 59.41 277 LYS A N 1
ATOM 2351 C CA . LYS A 1 277 ? 1.900 23.799 11.884 1.00 59.41 277 LYS A CA 1
ATOM 2352 C C . LYS A 1 277 ? 3.009 22.829 11.462 1.00 59.41 277 LYS A C 1
ATOM 2354 O O . LYS A 1 277 ? 2.706 21.806 10.855 1.00 59.41 277 LYS A O 1
ATOM 2359 N N . LYS A 1 278 ? 4.273 23.131 11.795 1.00 61.12 278 LYS A N 1
ATOM 2360 C CA . LYS A 1 278 ? 5.491 22.368 11.415 1.00 61.12 278 LYS A CA 1
ATOM 2361 C C . LYS A 1 278 ? 5.336 20.835 11.527 1.00 61.12 278 LYS A C 1
ATOM 2363 O O . LYS A 1 278 ? 5.944 20.100 10.761 1.00 61.12 278 LYS A O 1
ATOM 2368 N N . ALA A 1 279 ? 4.497 20.356 12.449 1.00 64.12 279 ALA A N 1
ATOM 2369 C CA . ALA A 1 279 ? 4.245 18.937 12.702 1.00 64.12 279 ALA A CA 1
ATOM 2370 C C . ALA A 1 279 ? 3.380 18.201 11.651 1.00 64.12 279 ALA A C 1
ATOM 2372 O O . ALA A 1 279 ? 3.464 16.978 11.563 1.00 64.12 279 ALA A O 1
ATOM 2373 N N . GLU A 1 280 ? 2.545 18.895 10.871 1.00 76.31 280 GLU A N 1
ATOM 2374 C CA . GLU A 1 280 ? 1.593 18.256 9.939 1.00 76.31 280 GLU A CA 1
ATOM 2375 C C . GLU A 1 280 ? 2.085 18.231 8.487 1.00 76.31 280 GLU A C 1
ATOM 2377 O O . GLU A 1 280 ? 1.613 17.423 7.685 1.00 76.31 280 GLU A O 1
ATOM 2382 N N . TRP A 1 281 ? 3.085 19.056 8.166 1.00 80.06 281 TRP A N 1
ATOM 2383 C CA . TRP A 1 281 ? 3.642 19.182 6.820 1.00 80.06 281 TRP A CA 1
ATOM 2384 C C . TRP A 1 281 ? 4.118 17.859 6.202 1.00 80.06 281 TRP A C 1
ATOM 2386 O O . TRP A 1 281 ? 3.720 17.573 5.073 1.00 80.06 281 TRP A O 1
ATOM 2396 N N . PRO A 1 282 ? 4.873 16.986 6.905 1.00 82.81 282 PRO A N 1
ATOM 2397 C CA . PRO A 1 282 ? 5.317 15.724 6.309 1.00 82.81 282 PRO A CA 1
ATOM 2398 C C . PRO A 1 282 ? 4.154 14.813 5.896 1.00 82.81 282 PRO A C 1
ATOM 2400 O O . PRO A 1 282 ? 4.238 14.094 4.905 1.00 82.81 282 PRO A O 1
ATOM 2403 N N . TYR A 1 283 ? 3.047 14.847 6.642 1.00 83.12 283 TYR A N 1
ATOM 2404 C CA . TYR A 1 283 ? 1.861 14.054 6.330 1.00 83.12 283 TYR A CA 1
ATOM 2405 C C . TYR A 1 283 ? 1.082 14.633 5.149 1.00 83.12 283 TYR A C 1
ATOM 2407 O O . TYR A 1 283 ? 0.599 13.875 4.308 1.00 83.12 283 TYR A O 1
ATOM 2415 N N . PHE A 1 284 ? 1.005 15.963 5.066 1.00 85.56 284 PHE A N 1
ATOM 2416 C CA . PHE A 1 284 ? 0.443 16.660 3.915 1.00 85.56 284 PHE A CA 1
ATOM 2417 C C . PHE A 1 284 ? 1.220 16.333 2.630 1.00 85.56 284 PHE A C 1
ATOM 2419 O O . PHE A 1 284 ? 0.606 15.894 1.660 1.00 85.56 284 PHE A O 1
ATOM 2426 N N . LEU A 1 285 ? 2.557 16.440 2.644 1.00 88.06 285 LEU A N 1
ATOM 2427 C CA . LEU A 1 285 ? 3.409 16.104 1.494 1.00 88.06 285 LEU A CA 1
ATOM 2428 C C . LEU A 1 285 ? 3.156 14.681 0.986 1.00 88.06 285 LEU A C 1
ATOM 2430 O O . LEU A 1 285 ? 2.945 14.477 -0.207 1.00 88.06 285 LEU A O 1
ATOM 2434 N N . ARG A 1 286 ? 3.095 13.697 1.893 1.00 89.38 286 ARG A N 1
ATOM 2435 C CA . ARG A 1 286 ? 2.799 12.301 1.533 1.00 89.38 286 ARG A CA 1
ATOM 2436 C C . ARG A 1 286 ? 1.438 12.152 0.866 1.00 89.38 286 ARG A C 1
ATOM 2438 O O . ARG A 1 286 ? 1.314 11.453 -0.137 1.00 89.38 286 ARG A O 1
ATOM 2445 N N . LYS A 1 287 ? 0.418 12.842 1.379 1.00 89.75 287 LYS A N 1
ATOM 2446 C CA . LYS A 1 287 ? -0.916 12.842 0.774 1.00 89.75 287 LYS A CA 1
ATOM 2447 C C . LYS A 1 287 ? -0.918 13.483 -0.617 1.00 89.75 287 LYS A C 1
ATOM 2449 O O . LYS A 1 287 ? -1.586 12.959 -1.509 1.00 89.75 287 LYS A O 1
ATOM 2454 N N . VAL A 1 288 ? -0.160 14.561 -0.825 1.00 91.62 288 VAL A N 1
ATOM 2455 C CA . VAL A 1 288 ? 0.036 15.178 -2.148 1.00 91.62 288 VAL A CA 1
ATOM 2456 C C . VAL A 1 288 ? 0.728 14.199 -3.096 1.00 91.62 288 VAL A C 1
ATOM 2458 O O . VAL A 1 288 ? 0.138 13.889 -4.126 1.00 91.62 288 VAL A O 1
ATOM 2461 N N . LYS A 1 289 ? 1.889 13.628 -2.725 1.00 93.19 289 LYS A N 1
ATOM 2462 C CA . LYS A 1 289 ? 2.614 12.627 -3.539 1.00 93.19 289 LYS A CA 1
ATOM 2463 C C . LYS A 1 289 ? 1.701 11.466 -3.937 1.00 93.19 289 LYS A C 1
ATOM 2465 O O . LYS A 1 289 ? 1.558 11.158 -5.116 1.00 93.19 289 LYS A O 1
ATOM 2470 N N . ARG A 1 290 ? 0.985 10.883 -2.969 1.00 92.50 290 ARG A N 1
ATOM 2471 C CA . ARG A 1 290 ? 0.009 9.806 -3.201 1.00 92.50 290 ARG A CA 1
ATOM 2472 C C . ARG A 1 290 ? -1.060 10.197 -4.219 1.00 92.50 290 ARG A C 1
ATOM 2474 O O . ARG A 1 290 ? -1.384 9.413 -5.103 1.00 92.50 290 ARG A O 1
ATOM 2481 N N . SER A 1 291 ? -1.605 11.403 -4.092 1.00 93.06 291 SER A N 1
ATOM 2482 C CA . SER A 1 291 ? -2.655 11.899 -4.985 1.00 93.06 291 SER A CA 1
ATOM 2483 C C . SER A 1 291 ? -2.112 12.189 -6.386 1.00 93.06 291 SER A C 1
ATOM 2485 O O . SER A 1 291 ? -2.756 11.833 -7.365 1.00 93.06 291 SER A O 1
ATOM 2487 N N . CYS A 1 292 ? -0.912 12.763 -6.502 1.00 93.88 292 CYS A N 1
ATOM 2488 C CA . CYS A 1 292 ? -0.229 12.951 -7.781 1.00 93.88 292 CYS A CA 1
ATOM 2489 C C . CYS A 1 292 ? -0.024 11.617 -8.507 1.00 93.88 292 CYS A C 1
ATOM 2491 O O . CYS A 1 292 ? -0.428 11.504 -9.661 1.00 93.88 292 CYS A O 1
ATOM 2493 N N . ARG A 1 293 ? 0.488 10.585 -7.818 1.00 93.19 293 ARG A N 1
ATOM 2494 C CA . ARG A 1 293 ? 0.665 9.241 -8.398 1.00 93.19 293 ARG A CA 1
ATOM 2495 C C . ARG A 1 293 ? -0.670 8.622 -8.839 1.00 93.19 293 ARG A C 1
ATOM 2497 O O . ARG A 1 293 ? -0.752 8.059 -9.923 1.00 93.19 293 ARG A O 1
ATOM 2504 N N . LEU A 1 294 ? -1.736 8.778 -8.046 1.00 91.25 294 LEU A N 1
ATOM 2505 C CA . LEU A 1 294 ? -3.080 8.281 -8.391 1.00 91.25 294 LEU A CA 1
ATOM 2506 C C . LEU A 1 294 ? -3.661 8.905 -9.667 1.00 91.25 294 LEU A C 1
ATOM 2508 O O . LEU A 1 294 ? -4.424 8.241 -10.366 1.00 91.25 294 LEU A O 1
ATOM 2512 N N . TYR A 1 295 ? -3.338 10.167 -9.954 1.00 92.12 295 TYR A N 1
ATOM 2513 C CA . TYR A 1 295 ? -3.845 10.890 -11.125 1.00 92.12 295 TYR A CA 1
ATOM 2514 C C . TYR A 1 295 ? -2.800 11.084 -12.226 1.00 92.12 295 TYR A C 1
ATOM 2516 O O . TYR A 1 295 ? -3.066 11.850 -13.153 1.00 92.12 295 TYR A O 1
ATOM 2524 N N . GLU A 1 296 ? -1.644 10.423 -12.114 1.00 89.19 296 GLU A N 1
ATOM 2525 C CA . GLU A 1 296 ? -0.529 10.509 -13.066 1.00 89.19 296 GLU A CA 1
ATOM 2526 C C . GLU A 1 296 ? -0.091 11.965 -13.325 1.00 89.19 296 GLU A C 1
ATOM 2528 O O . GLU A 1 296 ? 0.150 12.392 -14.452 1.00 89.19 296 GLU A O 1
ATOM 2533 N N . LEU A 1 297 ? -0.037 12.766 -12.257 1.00 89.94 297 LEU A N 1
ATOM 2534 C CA . LEU A 1 297 ? 0.402 14.159 -12.291 1.00 89.94 297 LEU A CA 1
ATOM 2535 C C . LEU A 1 297 ? 1.849 14.267 -11.808 1.00 89.94 297 LEU A C 1
ATOM 2537 O O . LEU A 1 297 ? 2.222 13.629 -10.825 1.00 89.94 297 LEU A O 1
ATOM 2541 N N . GLY A 1 298 ? 2.631 15.143 -12.443 1.00 87.56 298 GLY A N 1
ATOM 2542 C CA . GLY A 1 298 ? 3.959 15.504 -11.948 1.00 87.56 298 GLY A CA 1
ATOM 2543 C C . GLY A 1 298 ? 3.898 16.111 -10.543 1.00 87.56 298 GLY A C 1
ATOM 2544 O O . GLY A 1 298 ? 2.903 16.743 -10.162 1.00 87.56 298 GLY A O 1
ATOM 2545 N N . PHE A 1 299 ? 4.957 15.915 -9.760 1.00 91.00 299 PHE A N 1
ATOM 2546 C CA . PHE A 1 299 ? 5.032 16.521 -8.438 1.00 91.00 299 PHE A CA 1
ATOM 2547 C C . PHE A 1 299 ? 5.308 18.027 -8.524 1.00 91.00 299 PHE A C 1
ATOM 2549 O O . PHE A 1 299 ? 6.045 18.477 -9.403 1.00 91.00 299 PHE A O 1
ATOM 2556 N N . PRO A 1 300 ? 4.734 18.828 -7.610 1.00 89.12 300 PRO A N 1
ATOM 2557 C CA . PRO A 1 300 ? 5.059 20.243 -7.534 1.00 89.12 300 PRO A CA 1
ATOM 2558 C C . PRO A 1 300 ? 6.508 20.447 -7.066 1.00 89.12 300 PRO A C 1
ATOM 2560 O O . PRO A 1 300 ? 7.007 19.695 -6.238 1.00 89.12 300 PRO A O 1
ATOM 2563 N N . GLU A 1 301 ? 7.169 21.517 -7.517 1.00 85.38 301 GLU A N 1
ATOM 2564 C CA . GLU A 1 301 ? 8.586 21.796 -7.194 1.00 85.38 301 GLU A CA 1
ATOM 2565 C C . GLU A 1 301 ? 8.892 21.855 -5.689 1.00 85.38 301 GLU A C 1
ATOM 2567 O O . GLU A 1 301 ? 10.008 21.590 -5.255 1.00 85.38 301 GLU A O 1
ATOM 2572 N N . TRP A 1 302 ? 7.908 22.232 -4.871 1.00 84.88 302 TRP A N 1
ATOM 2573 C CA . TRP A 1 302 ? 8.071 22.338 -3.422 1.00 84.88 302 TRP A CA 1
ATOM 2574 C C . TRP A 1 302 ? 7.910 21.003 -2.684 1.00 84.88 302 TRP A C 1
ATOM 2576 O O . TRP A 1 302 ? 8.015 20.984 -1.458 1.00 84.88 302 TRP A O 1
ATOM 2586 N N . ILE A 1 303 ? 7.642 19.897 -3.386 1.00 84.50 303 ILE A N 1
ATOM 2587 C CA . ILE A 1 303 ? 7.374 18.598 -2.760 1.00 84.50 303 ILE A CA 1
ATOM 2588 C C . ILE A 1 303 ? 8.573 18.067 -1.958 1.00 84.50 303 ILE A C 1
ATOM 2590 O O . ILE A 1 303 ? 8.376 17.394 -0.949 1.00 84.50 303 ILE A O 1
ATOM 2594 N N . GLU A 1 304 ? 9.790 18.431 -2.370 1.00 75.69 304 GLU A N 1
ATOM 2595 C CA . GLU A 1 304 ? 11.055 18.046 -1.731 1.00 75.69 304 GLU A CA 1
ATOM 2596 C C . GLU A 1 304 ? 11.503 19.038 -0.643 1.00 75.69 304 GLU A C 1
ATOM 2598 O O . GLU A 1 304 ? 12.559 18.881 -0.029 1.00 75.69 304 GLU A O 1
ATOM 2603 N N . LEU A 1 305 ? 10.704 20.077 -0.356 1.00 67.69 305 LEU A N 1
ATOM 2604 C CA . LEU A 1 305 ? 10.976 20.990 0.753 1.00 67.69 305 LEU A CA 1
ATOM 2605 C C . LEU A 1 305 ? 10.676 20.291 2.083 1.00 67.69 305 LEU A C 1
ATOM 2607 O O . LEU A 1 305 ? 9.616 20.464 2.698 1.00 67.69 305 LEU A O 1
ATOM 2611 N N . HIS A 1 306 ? 11.647 19.524 2.564 1.00 58.22 306 HIS A N 1
ATOM 2612 C CA . HIS A 1 306 ? 11.720 19.168 3.967 1.00 58.22 306 HIS A CA 1
ATOM 2613 C C . HIS A 1 306 ? 11.944 20.454 4.772 1.00 58.22 306 HIS A C 1
ATOM 2615 O O . HIS A 1 306 ? 12.822 21.261 4.467 1.00 58.22 306 HIS A O 1
ATOM 2621 N N . TYR A 1 307 ? 11.123 20.690 5.800 1.00 49.56 307 TYR A N 1
ATOM 2622 C CA . TYR A 1 307 ? 11.533 21.647 6.822 1.00 49.56 307 TYR A CA 1
ATOM 2623 C C . TYR A 1 307 ? 12.803 21.073 7.439 1.00 49.56 307 TYR A C 1
ATOM 2625 O O . TYR A 1 307 ? 12.722 20.002 8.038 1.00 49.56 307 TYR A O 1
ATOM 2633 N N . ASP A 1 308 ? 13.931 21.772 7.309 1.00 41.03 308 ASP A N 1
ATOM 2634 C CA . ASP A 1 308 ? 15.087 21.533 8.170 1.00 41.03 308 ASP A CA 1
ATOM 2635 C C . ASP A 1 308 ? 14.562 21.512 9.617 1.00 41.03 308 ASP A C 1
ATOM 2637 O O . ASP A 1 308 ? 13.961 22.487 10.100 1.00 41.03 308 ASP A O 1
ATOM 2641 N N . ILE A 1 309 ? 14.617 20.329 10.236 1.00 38.19 309 ILE A N 1
ATOM 2642 C CA . ILE A 1 309 ? 14.011 20.064 11.546 1.00 38.19 309 ILE A CA 1
ATOM 2643 C C . ILE A 1 309 ? 14.756 20.844 12.615 1.00 38.19 309 ILE A C 1
ATOM 2645 O O . ILE A 1 309 ? 15.997 20.742 12.675 1.00 38.19 309 ILE A O 1
#

Radius of gyration: 28.57 Å; chains: 1; bounding box: 66×55×74 Å